Protein AF-D1AKP4-F1 (afdb_monomer_lite)

Organism: Sebaldella termitidis (strain ATCC 33386 / NCTC 11300) (NCBI:txid526218)

pLDDT: mean 81.04, std 16.81, range [26.66, 97.81]

Secondary structure (DSSP, 8-state):
--SSHHHHHHHTTSTT--PEEGGGGTTS-EEEEETTEEEEEETTEEEEEPTTEESSSS-BGGGGEETTEE-HHHHHHHHTTT-TT---EEEES---S--EEPPEEEETTEEEE-HHHHHHHHHTS-------SSS-----------TT-EEEEEE-S--TTHHHHHHHHHHHHH--EEEEEE-SS--SSEEEEESS--HHHHHHHHHTSS---EEEEPS-SSSTTSSEEEEE--SSS---EEEEEESS--HHHHHHTGGG-PEEEE-SEETTEEGGG--S-EEEE-GGGHHHHHHHHHHHT---EEE-TT--SEEEEEE--

InterPro domains:
  IPR027381 LytR/CpsA/Psr regulator, C-terminal domain [PF13399] (150-235)

Structure (mmCIF, N/CA/C/O backbone):
data_AF-D1AKP4-F1
#
_entry.id   AF-D1AKP4-F1
#
loop_
_atom_site.group_PDB
_atom_site.id
_atom_site.type_symbol
_atom_site.label_atom_id
_atom_site.label_alt_id
_atom_site.label_comp_id
_atom_site.label_asym_id
_atom_site.label_entity_id
_atom_site.label_seq_id
_atom_site.pdbx_PDB_ins_code
_atom_site.Cartn_x
_atom_site.Cartn_y
_atom_site.Cartn_z
_atom_site.occupancy
_atom_site.B_iso_or_equiv
_atom_site.auth_seq_id
_atom_site.auth_comp_id
_atom_site.auth_asym_id
_atom_site.auth_atom_id
_atom_site.pdbx_PDB_model_num
ATOM 1 N N . MET A 1 1 ? -14.140 49.373 23.554 1.00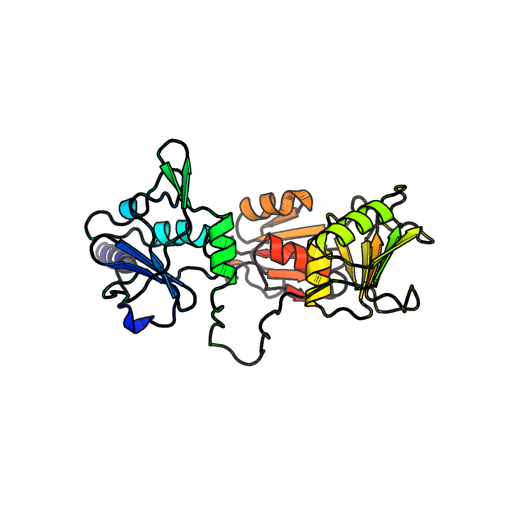 43.47 1 MET A N 1
ATOM 2 C CA . MET A 1 1 ? -13.983 48.209 22.648 1.00 43.47 1 MET A CA 1
ATOM 3 C C . MET A 1 1 ? -14.074 46.859 23.386 1.00 43.47 1 MET A C 1
ATOM 5 O O . MET A 1 1 ? -13.297 45.961 23.115 1.00 43.47 1 MET A O 1
ATOM 9 N N . LYS A 1 2 ? -15.028 46.677 24.317 1.00 41.81 2 LYS A N 1
ATOM 10 C CA . LYS A 1 2 ? -15.201 45.413 25.076 1.00 41.81 2 LYS A CA 1
ATOM 11 C C . LYS A 1 2 ? -16.510 44.667 24.764 1.00 41.81 2 LYS A C 1
ATOM 13 O O . LYS A 1 2 ? -16.717 43.576 25.270 1.00 41.81 2 LYS A O 1
ATOM 18 N N . LYS A 1 3 ? -17.376 45.226 23.907 1.00 44.12 3 LYS A N 1
ATOM 19 C CA . LYS A 1 3 ? -18.666 44.617 23.527 1.00 44.12 3 LYS A CA 1
ATOM 20 C C . LYS A 1 3 ? -18.627 43.817 22.212 1.00 44.12 3 LYS A C 1
ATOM 22 O O . LYS A 1 3 ? -19.532 43.035 21.973 1.00 44.12 3 LYS A O 1
ATOM 27 N N . ILE A 1 4 ? -17.570 43.955 21.402 1.00 47.41 4 ILE A N 1
ATOM 28 C CA . ILE A 1 4 ? -17.429 43.237 20.115 1.00 47.41 4 ILE A CA 1
ATOM 29 C C . ILE A 1 4 ? -16.782 41.851 20.301 1.00 47.41 4 ILE A C 1
ATOM 31 O O . ILE A 1 4 ? -17.103 40.917 19.575 1.00 47.41 4 ILE A O 1
ATOM 35 N N . ILE A 1 5 ? -15.958 41.667 21.339 1.00 44.28 5 ILE A N 1
ATOM 36 C CA . ILE A 1 5 ? -15.306 40.374 21.623 1.00 44.28 5 ILE A CA 1
ATOM 37 C C . ILE A 1 5 ? -16.302 39.340 22.180 1.00 44.28 5 ILE A C 1
ATOM 39 O O . ILE A 1 5 ? -16.133 38.147 21.956 1.00 44.28 5 ILE A O 1
ATOM 43 N N . LEU A 1 6 ? -17.395 39.770 22.819 1.00 33.59 6 LEU A N 1
ATOM 44 C CA . LEU A 1 6 ? -18.396 38.835 23.346 1.00 33.59 6 LEU A CA 1
ATOM 45 C C . LEU A 1 6 ? -19.326 38.260 22.259 1.00 33.59 6 LEU A C 1
ATOM 47 O O . LEU A 1 6 ? -19.893 37.192 22.456 1.00 33.59 6 LEU A O 1
ATOM 51 N N . ILE A 1 7 ? -19.453 38.934 21.109 1.00 40.12 7 ILE A N 1
ATOM 52 C CA . ILE A 1 7 ? -20.302 38.488 19.987 1.00 40.12 7 ILE A CA 1
ATOM 53 C C . ILE A 1 7 ? -19.541 37.520 19.063 1.00 40.12 7 ILE A C 1
ATOM 55 O O . ILE A 1 7 ? -20.136 36.617 18.485 1.00 40.12 7 ILE A O 1
ATOM 59 N N . LEU A 1 8 ? -18.212 37.636 18.971 1.00 37.19 8 LEU A N 1
ATOM 60 C CA . LEU A 1 8 ? -17.390 36.705 18.186 1.00 37.19 8 LEU A CA 1
ATOM 61 C C . LEU A 1 8 ? -17.068 35.395 18.923 1.00 37.19 8 LEU A C 1
ATOM 63 O O . LEU A 1 8 ? -16.857 34.376 18.274 1.00 37.19 8 LEU A O 1
ATOM 67 N N . VAL A 1 9 ? -17.112 35.384 20.260 1.00 39.12 9 VAL A N 1
ATOM 68 C CA . VAL A 1 9 ? -16.996 34.145 21.055 1.00 39.12 9 VAL A CA 1
ATOM 69 C C . VAL A 1 9 ? -18.341 33.408 21.165 1.00 39.12 9 VAL A C 1
ATOM 71 O O . VAL A 1 9 ? -18.354 32.188 21.314 1.00 39.12 9 VAL A O 1
ATOM 74 N N . SER A 1 10 ? -19.483 34.090 21.004 1.00 35.12 10 SER A N 1
ATOM 75 C CA . SER A 1 10 ? -20.794 33.421 20.969 1.00 35.12 10 SER A CA 1
ATOM 76 C C . SER A 1 10 ? -21.128 32.785 19.612 1.00 35.12 10 SER A C 1
ATOM 78 O O . SER A 1 10 ? -21.929 31.852 19.571 1.00 35.12 10 SER A O 1
ATOM 80 N N . LEU A 1 11 ? -20.487 33.211 18.515 1.00 34.19 11 LEU A N 1
ATOM 81 C CA . LEU A 1 11 ? -20.721 32.637 17.182 1.00 34.19 11 LEU A CA 1
ATOM 82 C C . LEU A 1 11 ? -19.955 31.324 16.928 1.00 34.19 11 LEU A C 1
ATOM 84 O O . LEU A 1 11 ? -20.367 30.530 16.086 1.00 34.19 11 LEU A O 1
ATOM 88 N N . PHE A 1 12 ? -18.893 31.041 17.692 1.00 36.09 12 PHE A N 1
ATOM 89 C CA . PHE A 1 12 ? -18.137 29.781 17.594 1.00 36.09 12 PHE A CA 1
ATOM 90 C C . PHE A 1 12 ? -18.757 28.610 18.382 1.00 36.09 12 PHE A C 1
ATOM 92 O O . PHE A 1 12 ? -18.303 27.477 18.259 1.00 36.09 12 PHE A O 1
ATOM 99 N N . MET A 1 13 ? -19.829 28.851 19.146 1.00 33.56 13 MET A N 1
ATOM 100 C CA . MET A 1 13 ? -20.547 27.817 19.910 1.00 33.56 13 MET A CA 1
ATOM 101 C C . MET A 1 13 ? -21.755 27.214 19.169 1.00 33.56 13 MET A C 1
ATOM 103 O O . MET A 1 13 ? -22.437 26.351 19.718 1.00 33.56 13 MET A O 1
ATOM 107 N N . ILE A 1 14 ? -22.041 27.627 17.928 1.00 37.62 14 ILE A N 1
ATOM 108 C CA . ILE A 1 14 ? -23.256 27.191 17.207 1.00 37.62 14 ILE A CA 1
ATOM 109 C C . ILE A 1 14 ? -22.989 25.999 16.261 1.00 37.62 14 ILE A C 1
ATOM 111 O O . ILE A 1 14 ? -23.917 25.275 15.907 1.00 37.62 14 ILE A O 1
ATOM 115 N N . PHE A 1 15 ? -21.731 25.672 15.946 1.00 36.69 15 PHE A N 1
ATOM 116 C CA . PHE A 1 15 ? -21.415 24.507 15.100 1.00 36.69 15 PHE A CA 1
ATOM 117 C C . PHE A 1 15 ? -21.463 23.147 15.829 1.00 36.69 15 PHE A C 1
ATOM 119 O O . PHE A 1 15 ? -21.280 22.108 15.202 1.00 36.69 15 PHE A O 1
ATOM 126 N N . GLY A 1 16 ? -21.769 23.117 17.133 1.00 34.56 16 GLY A N 1
ATOM 127 C CA . GLY A 1 16 ? -21.896 21.872 17.907 1.00 34.56 16 GLY A CA 1
ATOM 128 C C . GLY A 1 16 ? -23.283 21.208 17.886 1.00 34.56 16 GLY A C 1
ATOM 129 O O . GLY A 1 16 ? -23.407 20.037 18.246 1.00 34.56 16 GLY A O 1
ATOM 130 N N . CYS A 1 17 ? -24.338 21.911 17.457 1.00 43.09 17 CYS A N 1
ATOM 131 C CA . CYS A 1 17 ? -25.725 21.505 17.741 1.00 43.09 17 CYS A CA 1
ATOM 132 C C . CYS A 1 17 ? -26.641 21.353 16.518 1.00 43.09 17 CYS A C 1
ATOM 134 O O . CYS A 1 17 ? -27.854 21.286 16.688 1.00 43.09 17 CYS A O 1
ATOM 136 N N . ILE A 1 18 ? -26.113 21.240 15.296 1.00 49.84 18 ILE A N 1
ATOM 137 C CA . ILE A 1 18 ? -26.961 20.883 14.147 1.00 49.84 18 ILE A CA 1
ATOM 138 C C . ILE A 1 18 ? -27.116 19.359 14.134 1.00 49.84 18 ILE A C 1
ATOM 140 O O . ILE A 1 18 ? -26.187 18.614 13.818 1.00 49.84 18 ILE A O 1
ATOM 144 N N . GLU A 1 19 ? -28.246 18.871 14.640 1.00 57.50 19 GLU A N 1
ATOM 145 C CA . GLU A 1 19 ? -28.711 17.506 14.386 1.00 57.50 19 GLU A CA 1
ATOM 146 C C . GLU A 1 19 ? -29.340 17.483 12.998 1.00 57.50 19 GLU A C 1
ATOM 148 O O . GLU A 1 19 ? -30.301 18.209 12.755 1.00 57.50 19 GLU A O 1
ATOM 153 N N . TYR A 1 20 ? -28.786 16.675 12.100 1.00 68.44 20 TYR A N 1
ATOM 154 C CA . TYR A 1 20 ? -29.371 16.473 10.781 1.00 68.44 20 TYR A CA 1
ATOM 155 C C . TYR A 1 20 ? -30.600 15.570 10.918 1.00 68.44 20 TYR A C 1
ATOM 157 O O . TYR A 1 20 ? -30.554 14.546 11.613 1.00 68.44 20 TYR A O 1
ATOM 165 N N . GLU A 1 21 ? -31.702 15.947 10.270 1.00 77.31 21 GLU A N 1
ATOM 166 C CA . GLU A 1 21 ? -32.805 15.013 10.072 1.00 77.31 21 GLU A CA 1
ATOM 167 C C . GLU A 1 21 ? -32.344 13.953 9.074 1.00 77.31 21 GLU A C 1
ATOM 169 O O . GLU A 1 21 ? -31.650 14.244 8.101 1.00 77.31 21 GLU A O 1
ATOM 174 N N . SER A 1 22 ? -32.731 12.703 9.295 1.00 73.88 22 SER A N 1
ATOM 175 C CA . SER A 1 22 ? -32.291 11.598 8.441 1.00 73.88 22 SER A CA 1
ATOM 176 C C . SER A 1 22 ? -32.640 11.757 6.969 1.00 73.88 22 SER A C 1
ATOM 178 O O . SER A 1 22 ? -31.867 11.352 6.108 1.00 73.88 22 SER A O 1
ATOM 180 N N . LYS A 1 23 ? -33.781 12.388 6.677 1.00 77.75 23 LYS A N 1
ATOM 181 C CA . LYS A 1 23 ? -34.221 12.721 5.318 1.00 77.75 23 LYS A CA 1
ATOM 182 C C . LYS A 1 23 ? -33.243 13.638 4.575 1.00 77.75 23 LYS A C 1
ATOM 184 O O . LYS A 1 23 ? -33.184 13.559 3.354 1.00 77.75 23 LYS A O 1
ATOM 189 N N . ASP A 1 24 ? -32.479 14.465 5.291 1.00 77.94 24 ASP A N 1
ATOM 190 C CA . ASP A 1 24 ? -31.564 15.444 4.693 1.00 77.94 24 ASP A CA 1
ATOM 191 C C . ASP A 1 24 ? -30.256 14.781 4.230 1.00 77.94 24 ASP A C 1
ATOM 193 O O . ASP A 1 24 ? -29.529 15.334 3.411 1.00 77.94 24 ASP A O 1
ATOM 197 N N . VAL A 1 25 ? -29.964 13.586 4.755 1.00 81.50 25 VAL A N 1
ATOM 198 C CA . VAL A 1 25 ? -28.741 12.806 4.505 1.00 81.50 25 VAL A CA 1
ATOM 199 C C . VAL A 1 25 ? -29.066 11.315 4.335 1.00 81.50 25 VAL A C 1
ATOM 201 O O . VAL A 1 25 ? -28.315 10.425 4.749 1.00 81.50 25 VAL A O 1
ATOM 204 N N . ALA A 1 26 ? -30.231 11.020 3.748 1.00 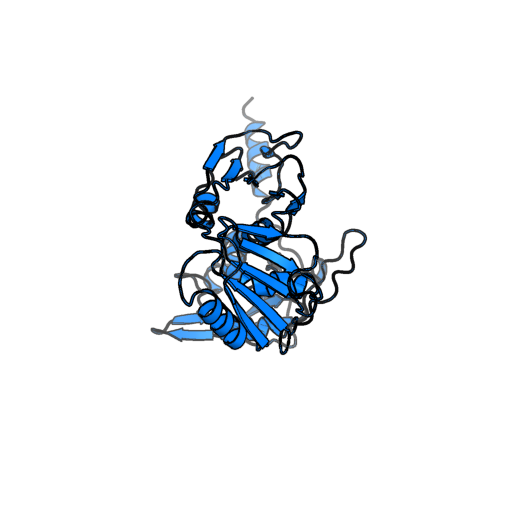79.69 26 ALA A N 1
ATOM 205 C CA . ALA A 1 26 ? -30.755 9.659 3.605 1.00 79.69 26 ALA A CA 1
ATOM 206 C C . ALA A 1 26 ? -29.812 8.775 2.769 1.00 79.69 26 ALA A C 1
ATOM 208 O O . ALA A 1 26 ? -29.686 7.563 2.987 1.00 79.69 26 ALA A O 1
ATOM 209 N N . ASP A 1 27 ? -29.078 9.406 1.858 1.00 78.06 27 ASP A N 1
ATOM 210 C CA . ASP A 1 27 ? -28.065 8.827 0.996 1.00 78.06 27 ASP A CA 1
ATOM 211 C C . ASP A 1 27 ? -26.635 8.873 1.595 1.00 78.06 27 ASP A C 1
ATOM 213 O O . ASP A 1 27 ? -25.689 8.537 0.888 1.00 78.06 27 ASP A O 1
ATOM 217 N N . LYS A 1 28 ? -26.453 9.198 2.885 1.00 85.38 28 LYS A N 1
ATOM 218 C CA . LYS A 1 28 ? -25.129 9.247 3.549 1.00 85.38 28 LYS A CA 1
ATOM 219 C C . LYS A 1 28 ? -24.995 8.281 4.717 1.00 85.38 28 LYS A C 1
ATOM 221 O O . LYS A 1 28 ? -26.000 7.836 5.279 1.00 85.38 28 LYS A O 1
ATOM 226 N N . ASN A 1 29 ? -23.759 7.867 5.000 1.00 92.00 29 ASN A N 1
ATOM 227 C CA . ASN A 1 29 ? -23.461 6.947 6.094 1.00 92.00 29 ASN A CA 1
ATOM 228 C C . ASN A 1 29 ? -23.623 7.695 7.416 1.00 92.00 29 ASN A C 1
ATOM 230 O O . ASN A 1 29 ? -23.072 8.782 7.605 1.00 92.00 29 ASN A O 1
ATOM 234 N N . ARG A 1 30 ? -24.423 7.146 8.326 1.00 93.94 30 ARG A N 1
ATOM 235 C CA . ARG A 1 30 ? -24.853 7.872 9.525 1.00 93.94 30 ARG A CA 1
ATOM 236 C C . ARG A 1 30 ? -25.153 6.939 10.682 1.00 93.94 30 ARG A C 1
ATOM 238 O O . ARG A 1 30 ? -25.577 5.806 10.479 1.00 93.94 30 ARG A O 1
ATOM 245 N N . ILE A 1 31 ? -24.978 7.440 11.895 1.00 93.88 31 ILE A N 1
ATOM 246 C CA . ILE A 1 31 ? -25.392 6.769 13.123 1.00 93.88 31 ILE A CA 1
ATOM 247 C C . ILE A 1 31 ? -26.561 7.512 13.761 1.00 93.88 31 ILE A C 1
ATOM 249 O O . ILE A 1 31 ? -26.613 8.743 13.783 1.00 93.88 31 ILE A O 1
ATOM 253 N N . PHE A 1 32 ? -27.501 6.761 14.314 1.00 91.94 32 PHE A N 1
ATOM 254 C CA . PHE A 1 32 ? -28.613 7.306 15.070 1.00 91.94 32 PHE A CA 1
ATOM 255 C C . PHE A 1 32 ? -29.008 6.370 16.207 1.00 91.94 32 PHE A C 1
ATOM 257 O O . PHE A 1 32 ? -28.718 5.172 16.219 1.00 91.94 32 PHE A O 1
ATOM 264 N N . LYS A 1 33 ? -29.700 6.944 17.186 1.00 90.19 33 LYS A N 1
ATOM 265 C CA . LYS A 1 33 ? -30.339 6.201 18.265 1.00 90.19 33 LYS A CA 1
ATOM 266 C C . LYS A 1 33 ? -31.843 6.212 18.024 1.00 90.19 33 LYS A C 1
ATOM 268 O O . LYS A 1 33 ? -32.416 7.280 17.817 1.00 90.19 33 LYS A O 1
ATOM 273 N N . SER A 1 34 ? -32.470 5.041 18.070 1.00 87.75 34 SER A N 1
ATOM 274 C CA . SER A 1 34 ? -33.923 4.890 17.968 1.00 87.75 34 SER A CA 1
ATOM 275 C C . SER A 1 34 ? -34.415 4.076 19.156 1.00 87.75 34 SER A C 1
ATOM 277 O O . SER A 1 34 ? -33.970 2.948 19.372 1.00 87.75 34 SER A O 1
ATOM 279 N N . ASP A 1 35 ? -35.288 4.674 19.964 1.00 84.31 35 ASP A N 1
ATOM 280 C CA . ASP A 1 35 ? -35.699 4.144 21.265 1.00 84.31 35 ASP A CA 1
ATOM 281 C C . ASP A 1 35 ? -34.475 3.812 22.157 1.00 84.31 35 ASP A C 1
ATOM 283 O O . ASP A 1 35 ? -33.684 4.698 22.504 1.00 84.31 35 ASP A O 1
ATOM 287 N N . ASN A 1 36 ? -34.297 2.540 22.526 1.00 82.88 36 ASN A N 1
ATOM 288 C CA . ASN A 1 36 ? -33.168 2.052 23.327 1.00 82.88 36 ASN A CA 1
ATOM 289 C C . ASN A 1 36 ? -32.023 1.450 22.499 1.00 82.88 36 ASN A C 1
ATOM 291 O O . ASN A 1 36 ? -31.031 1.012 23.086 1.00 82.88 36 ASN A O 1
ATOM 295 N N . ASN A 1 37 ? -32.146 1.450 21.172 1.00 89.25 37 ASN A N 1
ATOM 296 C CA . ASN A 1 37 ? -31.222 0.782 20.265 1.00 89.25 37 ASN A CA 1
ATOM 297 C C . ASN A 1 37 ? -30.384 1.798 19.482 1.00 89.25 37 ASN A C 1
ATOM 299 O O . ASN A 1 37 ? -30.783 2.947 19.268 1.00 89.25 37 ASN A O 1
ATOM 303 N N . PHE A 1 38 ? -29.212 1.351 19.044 1.00 93.81 38 PHE A N 1
ATOM 304 C CA . PHE A 1 38 ? -28.244 2.149 18.303 1.00 93.81 38 PHE A CA 1
ATOM 305 C C . PHE A 1 38 ? -28.081 1.536 16.922 1.00 93.81 38 PHE A C 1
ATOM 307 O O . PHE A 1 38 ? -27.928 0.322 16.810 1.00 93.81 38 PHE A O 1
ATOM 314 N N . TYR A 1 39 ? -28.111 2.357 15.880 1.00 94.88 39 TYR A N 1
ATOM 315 C CA . TYR A 1 39 ? -28.052 1.874 14.508 1.00 94.88 39 TYR A CA 1
ATOM 316 C C . TYR A 1 39 ? -27.077 2.697 13.690 1.00 94.88 39 TYR A C 1
ATOM 318 O O . TYR A 1 39 ? -27.091 3.926 13.747 1.00 94.88 39 TYR A O 1
ATOM 326 N N . VAL A 1 40 ? -26.287 2.012 12.876 1.00 93.81 40 VAL A N 1
ATOM 327 C CA . VAL A 1 40 ? -25.537 2.615 11.783 1.00 93.81 40 VAL A CA 1
ATOM 328 C C . VAL A 1 40 ? -26.278 2.309 10.495 1.00 93.81 40 VAL A C 1
ATOM 330 O O . VAL A 1 40 ? -26.506 1.148 10.172 1.00 93.81 40 VAL A O 1
ATOM 333 N N . TYR A 1 41 ? -26.647 3.335 9.743 1.00 92.62 41 TYR A N 1
ATOM 334 C CA . TYR A 1 41 ? -26.937 3.164 8.333 1.00 92.62 41 TYR A CA 1
ATOM 335 C C . TYR A 1 41 ? -25.628 3.297 7.561 1.00 92.62 41 TYR A C 1
ATOM 337 O O . TYR A 1 41 ? -25.049 4.383 7.483 1.00 92.62 41 TYR A O 1
ATOM 345 N N . TYR A 1 42 ? -25.151 2.174 7.039 1.00 90.62 42 TYR A N 1
ATOM 346 C CA . TYR A 1 42 ? -23.881 2.057 6.341 1.00 90.62 42 TYR A CA 1
ATOM 347 C C . TYR A 1 42 ? -24.134 1.384 5.001 1.00 90.62 42 TYR A C 1
ATOM 349 O O . TYR A 1 42 ? -24.700 0.289 4.962 1.00 90.62 42 TYR A O 1
ATOM 357 N N . ASN A 1 43 ? -23.745 2.040 3.906 1.00 85.94 43 ASN A N 1
ATOM 358 C CA . ASN A 1 43 ? -23.727 1.414 2.584 1.00 85.94 43 ASN A CA 1
ATOM 359 C C . ASN A 1 43 ? -25.071 0.769 2.188 1.00 85.94 43 ASN A C 1
ATOM 361 O O . ASN A 1 43 ? -25.155 -0.339 1.669 1.00 85.94 43 ASN A O 1
ATOM 365 N N . GLY A 1 44 ? -26.171 1.468 2.485 1.00 84.94 44 GLY A N 1
ATOM 366 C CA . GLY A 1 44 ? -27.520 1.019 2.135 1.00 84.94 44 GLY A CA 1
ATOM 367 C C . GLY A 1 44 ? -28.168 0.039 3.117 1.00 84.94 44 GLY A C 1
ATOM 368 O O . GLY A 1 44 ? -29.328 -0.325 2.920 1.00 84.94 44 GLY A O 1
ATOM 369 N N . LYS A 1 45 ? -27.476 -0.383 4.183 1.00 89.88 45 LYS A N 1
ATOM 370 C CA . LYS A 1 45 ? -28.018 -1.299 5.197 1.00 89.88 45 LYS A CA 1
ATOM 371 C C . LYS A 1 45 ? -28.007 -0.686 6.590 1.00 89.88 45 LYS A C 1
ATOM 373 O O . LYS A 1 45 ? -27.129 0.093 6.946 1.00 89.88 45 LYS A O 1
ATOM 378 N N . PHE A 1 46 ? -28.994 -1.075 7.393 1.00 93.12 46 PHE A N 1
ATOM 379 C CA . PHE A 1 46 ? -29.036 -0.758 8.815 1.00 93.12 46 PHE A CA 1
ATOM 380 C C . PHE A 1 46 ? -28.343 -1.861 9.610 1.00 93.12 46 PHE A C 1
ATOM 382 O O . PHE A 1 46 ? -28.716 -3.031 9.519 1.00 93.12 46 PHE A O 1
ATOM 389 N N . ILE A 1 47 ? -27.360 -1.471 10.411 1.00 94.69 47 ILE A N 1
ATOM 390 C CA . ILE A 1 47 ? -26.616 -2.333 11.320 1.00 94.69 47 ILE A CA 1
ATOM 391 C C . ILE A 1 47 ? -26.953 -1.905 12.745 1.00 94.69 47 ILE A C 1
ATOM 393 O O . ILE A 1 47 ? -26.687 -0.773 13.140 1.00 94.69 47 ILE A O 1
ATOM 397 N N . GLU A 1 48 ? -27.556 -2.796 13.520 1.00 95.88 48 GLU A N 1
ATOM 398 C CA . GLU A 1 48 ? -27.868 -2.574 14.928 1.00 95.88 48 GLU A CA 1
ATOM 399 C C . GLU A 1 48 ? -26.631 -2.843 15.787 1.00 95.88 48 GLU A C 1
ATOM 401 O O . GLU A 1 48 ? -26.100 -3.954 15.784 1.00 95.88 48 GLU A O 1
ATOM 406 N N . ILE A 1 49 ? -26.193 -1.847 16.555 1.00 95.00 49 ILE A N 1
ATOM 407 C CA . ILE A 1 49 ? -25.139 -1.993 17.558 1.00 95.00 49 ILE A CA 1
ATOM 408 C C . ILE A 1 49 ? -25.795 -2.439 18.872 1.00 95.00 49 ILE A C 1
ATOM 410 O O . ILE A 1 49 ? -26.569 -1.669 19.457 1.00 95.00 49 ILE A O 1
ATOM 414 N N . PRO A 1 50 ? -25.484 -3.646 19.385 1.00 92.88 50 PRO A N 1
ATOM 415 C CA . PRO A 1 50 ? -26.023 -4.100 20.658 1.00 92.88 50 PRO A CA 1
ATOM 416 C C . PRO A 1 50 ? -25.651 -3.142 21.793 1.00 92.88 50 PRO A C 1
ATOM 418 O O . PRO A 1 50 ? -24.509 -2.685 21.901 1.00 92.88 50 PRO A O 1
ATOM 421 N N . LYS A 1 51 ? -26.603 -2.863 22.684 1.00 91.88 51 LYS A N 1
ATOM 422 C CA . LYS A 1 51 ? -26.349 -2.066 23.890 1.00 91.88 51 LYS A CA 1
ATOM 423 C C . LYS A 1 51 ? -25.246 -2.710 24.737 1.00 91.88 51 LYS A C 1
ATOM 425 O O . LYS A 1 51 ? -25.212 -3.928 24.892 1.00 91.88 51 LYS A O 1
ATOM 430 N N . GLY A 1 52 ? -24.364 -1.896 25.313 1.00 89.56 52 GLY A N 1
ATOM 431 C CA . GLY A 1 52 ? -23.243 -2.378 26.113 1.00 89.56 52 GLY A CA 1
ATOM 432 C C . GLY A 1 52 ? -21.993 -2.739 25.311 1.00 89.56 52 GLY A C 1
ATOM 433 O O . GLY A 1 52 ? -20.983 -3.082 25.927 1.00 89.56 52 GLY A O 1
ATOM 434 N N . THR A 1 53 ? -22.041 -2.638 23.977 1.00 91.50 53 THR A N 1
ATOM 435 C CA . THR A 1 53 ? -20.881 -2.858 23.104 1.00 91.50 53 THR A CA 1
ATOM 436 C C . THR A 1 53 ? -19.854 -1.751 23.299 1.00 91.50 53 THR A C 1
ATOM 438 O O . THR A 1 53 ? -20.178 -0.567 23.178 1.00 91.50 53 THR A O 1
ATOM 441 N N . TYR A 1 54 ? -18.616 -2.141 23.585 1.00 87.44 54 TYR A N 1
ATOM 442 C CA . TYR A 1 54 ? -17.458 -1.261 23.623 1.00 87.44 54 TYR A CA 1
ATOM 443 C C . TYR A 1 54 ? -17.035 -0.907 22.199 1.00 87.44 54 TYR A C 1
ATOM 445 O O . TYR A 1 54 ? -16.721 -1.792 21.405 1.00 87.44 54 TYR A O 1
ATOM 453 N N . ILE A 1 55 ? -17.028 0.391 21.895 1.00 85.38 55 ILE A N 1
ATOM 454 C CA . ILE A 1 55 ? -16.552 0.929 20.611 1.00 85.38 55 ILE A CA 1
ATOM 455 C C . ILE A 1 55 ? -15.165 1.582 20.751 1.00 85.38 55 ILE A C 1
ATOM 457 O O . ILE A 1 55 ? -14.461 1.763 19.764 1.00 85.38 55 ILE A O 1
ATOM 461 N N . ALA A 1 56 ? -14.725 1.837 21.987 1.00 78.81 56 ALA A N 1
ATOM 462 C CA . ALA A 1 56 ? -13.349 2.174 22.350 1.00 78.81 56 ALA A CA 1
ATOM 463 C C . ALA A 1 56 ? -12.947 1.443 23.648 1.00 78.81 56 ALA A C 1
ATOM 465 O O . ALA A 1 56 ? -13.792 0.826 24.301 1.00 78.81 56 ALA A O 1
ATOM 466 N N . ASN A 1 57 ? -11.667 1.522 24.034 1.00 65.38 57 ASN A N 1
ATOM 467 C CA . ASN A 1 57 ? -11.077 0.744 25.138 1.00 65.38 57 ASN A CA 1
ATOM 468 C C . ASN A 1 57 ? -11.854 0.831 26.470 1.00 65.38 57 ASN A C 1
ATOM 470 O O . ASN A 1 57 ? -11.921 -0.149 27.214 1.00 65.38 57 ASN A O 1
ATOM 474 N N . ASP A 1 58 ? -12.465 1.976 26.767 1.00 76.44 58 ASP A N 1
ATOM 475 C CA . ASP A 1 58 ? -13.194 2.256 28.007 1.00 76.44 58 ASP A CA 1
ATOM 476 C C . ASP A 1 58 ? -14.636 2.756 27.784 1.00 76.44 58 ASP A C 1
ATOM 478 O O . ASP A 1 58 ? -15.365 2.989 28.754 1.00 76.44 58 ASP A O 1
ATOM 482 N N . LYS A 1 59 ? -15.096 2.874 26.529 1.00 83.38 59 LYS A N 1
ATOM 483 C CA . LYS A 1 59 ? -16.397 3.475 26.198 1.00 83.38 59 LYS A CA 1
ATOM 484 C C . LYS A 1 59 ? -17.335 2.530 25.461 1.00 83.38 59 LYS A C 1
ATOM 486 O O . LYS A 1 59 ? -17.029 2.006 24.390 1.00 83.38 59 LYS A O 1
ATOM 491 N N . LYS A 1 60 ? -18.531 2.388 26.034 1.00 92.00 60 LYS A N 1
ATOM 492 C CA . LYS A 1 60 ? -19.680 1.720 25.422 1.00 92.00 60 LYS A CA 1
ATOM 493 C C . LYS A 1 60 ? -20.440 2.678 24.516 1.00 92.00 60 LYS A C 1
ATOM 495 O O . LYS A 1 60 ? -20.427 3.882 24.763 1.00 92.00 60 LYS A O 1
ATOM 500 N N . ILE A 1 61 ? -21.158 2.154 23.528 1.00 91.81 61 ILE A N 1
ATOM 501 C CA . ILE A 1 61 ? -21.947 2.964 22.589 1.00 91.81 61 ILE A CA 1
ATOM 502 C C . ILE A 1 61 ? -22.918 3.928 23.295 1.00 91.81 61 ILE A C 1
ATOM 504 O O . ILE A 1 61 ? -23.024 5.094 22.922 1.00 91.81 61 ILE A O 1
ATOM 508 N N . GLU A 1 62 ? -23.560 3.502 24.384 1.00 90.88 62 GLU A N 1
ATOM 509 C CA . GLU A 1 62 ? -24.455 4.361 25.161 1.00 90.88 62 GLU A CA 1
ATOM 510 C C . GLU A 1 62 ? -23.748 5.533 25.859 1.00 90.88 62 GLU A C 1
ATOM 512 O O . GLU A 1 62 ? -24.384 6.560 26.102 1.00 90.88 62 GLU A O 1
ATOM 517 N N . ASN A 1 63 ? -22.444 5.424 26.138 1.00 89.38 63 ASN A N 1
ATOM 518 C CA . ASN A 1 63 ? -21.680 6.463 26.833 1.00 89.38 63 ASN A CA 1
ATOM 519 C C . ASN A 1 63 ? -21.516 7.728 25.978 1.00 89.38 63 ASN A C 1
ATOM 521 O O . ASN A 1 63 ? -21.237 8.790 26.523 1.00 89.38 63 ASN A O 1
ATOM 525 N N . TYR A 1 64 ? -21.717 7.637 24.661 1.00 86.50 64 TYR A N 1
ATOM 526 C CA . TYR A 1 64 ? -21.684 8.789 23.755 1.00 86.50 64 TYR A CA 1
ATOM 527 C C . TYR A 1 64 ? -23.003 9.564 23.739 1.00 86.50 64 TYR A C 1
ATOM 529 O O . TYR A 1 64 ? -23.038 10.698 23.265 1.00 86.50 64 TYR A O 1
ATOM 537 N N . TYR A 1 65 ? -24.074 8.973 24.277 1.00 82.44 65 TYR A N 1
ATOM 538 C CA . TYR A 1 65 ? -25.423 9.531 24.334 1.00 82.44 65 TYR A CA 1
ATOM 539 C C . TYR A 1 65 ? -25.779 9.872 25.786 1.00 82.44 65 TYR A C 1
ATOM 541 O O . TYR A 1 65 ? -26.643 9.248 26.409 1.00 82.44 65 TYR A O 1
ATOM 549 N N . ILE A 1 66 ? -25.094 10.871 26.345 1.00 71.38 66 ILE A N 1
ATOM 550 C CA . ILE A 1 66 ? -25.318 11.320 27.722 1.00 71.38 66 ILE A CA 1
ATOM 551 C C . ILE A 1 66 ? -26.520 12.274 27.736 1.00 71.38 66 ILE A C 1
ATOM 553 O O . ILE A 1 66 ? -26.454 13.417 27.282 1.00 71.38 66 ILE A O 1
ATOM 557 N N . LYS A 1 67 ? -27.645 11.814 28.298 1.00 70.00 67 LYS A N 1
ATOM 558 C CA . LYS A 1 67 ? -28.940 12.524 28.287 1.00 70.00 67 LYS A CA 1
ATOM 559 C C . LYS A 1 67 ? -29.447 12.748 26.847 1.00 70.00 67 LYS A C 1
ATOM 561 O O . LYS A 1 67 ? -29.710 11.778 26.144 1.00 70.00 67 LYS A O 1
ATOM 566 N N . LYS A 1 68 ? -29.629 14.009 26.431 1.00 61.72 68 LYS A N 1
ATOM 567 C CA . LYS A 1 68 ? -30.019 14.428 25.069 1.00 61.72 68 LYS A CA 1
ATOM 568 C C . LYS A 1 68 ? -28.830 14.955 24.250 1.00 61.72 68 LYS A C 1
ATOM 570 O O . LYS A 1 68 ? -29.036 15.479 23.167 1.00 61.72 68 LYS A O 1
ATOM 575 N N . ILE A 1 69 ? -27.611 14.883 24.786 1.00 62.19 69 ILE A N 1
ATOM 576 C CA . ILE A 1 69 ? -26.414 15.440 24.153 1.00 62.19 69 ILE A CA 1
ATOM 577 C C . ILE A 1 69 ? -25.572 14.277 23.640 1.00 62.19 69 ILE A C 1
ATOM 579 O O . ILE A 1 69 ? -25.278 13.342 24.386 1.00 62.19 69 ILE A O 1
ATOM 583 N N . VAL A 1 70 ? -25.191 14.346 22.366 1.00 73.44 70 VAL A N 1
ATOM 584 C CA . VAL A 1 70 ? -24.322 13.352 21.734 1.00 73.44 70 VAL A CA 1
ATOM 585 C C . VAL A 1 70 ? -22.935 13.943 21.542 1.00 73.44 70 VAL A C 1
ATOM 587 O O . VAL A 1 70 ? -22.809 15.012 20.942 1.00 73.44 70 VAL A O 1
ATOM 590 N N . ASN A 1 71 ? -21.890 13.248 21.999 1.00 77.50 71 ASN A N 1
ATOM 591 C CA . ASN A 1 71 ? -20.516 13.627 21.663 1.00 77.50 71 ASN A CA 1
ATOM 592 C C . ASN A 1 71 ? -20.187 13.183 20.228 1.00 77.50 71 ASN A C 1
ATOM 594 O O . ASN A 1 71 ? -19.576 12.140 20.013 1.00 77.50 71 ASN A O 1
ATOM 598 N N . LYS A 1 72 ? -20.656 13.959 19.242 1.00 79.62 72 LYS A N 1
ATOM 599 C CA . LYS A 1 72 ? -20.640 13.586 17.817 1.00 79.62 72 LYS A CA 1
ATOM 600 C C . LYS A 1 72 ? -19.233 13.318 17.289 1.00 79.62 72 LYS A C 1
ATOM 602 O O . LYS A 1 72 ? -19.010 12.276 16.692 1.00 79.62 72 LYS A O 1
ATOM 607 N N . SER A 1 73 ? -18.300 14.241 17.523 1.00 76.31 73 SER A N 1
ATOM 608 C CA . SER A 1 73 ? -16.925 14.124 17.014 1.00 76.31 73 SER A CA 1
ATOM 609 C C . SER A 1 73 ? -16.247 12.863 17.548 1.00 76.31 73 SER A C 1
ATOM 611 O O . SER A 1 73 ? -15.705 12.072 16.784 1.00 76.31 73 SER A O 1
ATOM 613 N N . GLU A 1 74 ? -16.359 12.624 18.854 1.00 79.56 74 GLU A N 1
ATOM 614 C CA . GLU A 1 74 ? -15.752 11.455 19.486 1.00 79.56 74 GLU A CA 1
ATOM 615 C C . GLU A 1 74 ? -16.404 10.143 19.029 1.00 79.56 74 GLU A C 1
ATOM 617 O O . GLU A 1 74 ? -15.704 9.197 18.680 1.00 79.56 74 GLU A O 1
ATOM 622 N N . LEU A 1 75 ? -17.739 10.111 18.954 1.00 86.00 75 LEU A N 1
ATOM 623 C CA . LEU A 1 75 ? -18.498 8.953 18.483 1.00 86.00 75 LEU A CA 1
ATOM 624 C C . LEU A 1 75 ? -18.110 8.560 17.055 1.00 86.00 75 LEU A C 1
ATOM 626 O O . LEU A 1 75 ? -17.854 7.388 16.785 1.00 86.00 75 LEU A O 1
ATOM 630 N N . LEU A 1 76 ? -18.063 9.536 16.144 1.00 85.81 76 LEU A N 1
ATOM 631 C CA . LEU A 1 76 ? -17.692 9.292 14.753 1.00 85.81 76 LEU A CA 1
ATOM 632 C C . LEU A 1 76 ? -16.223 8.868 14.643 1.00 85.81 76 LEU A C 1
ATOM 634 O O . LEU A 1 76 ? -15.930 7.920 13.925 1.00 85.81 76 LEU A O 1
ATOM 638 N N . ASN A 1 77 ? -15.309 9.498 15.387 1.00 80.81 77 ASN A N 1
ATOM 639 C CA . ASN A 1 77 ? -13.893 9.118 15.384 1.00 80.81 77 ASN A CA 1
ATOM 640 C C . ASN A 1 77 ? -13.667 7.674 15.848 1.00 80.81 77 ASN A C 1
ATOM 642 O O . ASN A 1 77 ? -12.848 6.969 15.261 1.00 80.81 77 ASN A O 1
ATOM 646 N N . ASP A 1 78 ? -14.377 7.225 16.884 1.00 83.69 78 ASP A N 1
ATOM 647 C CA . ASP A 1 78 ? -14.229 5.862 17.394 1.00 83.69 78 ASP A CA 1
ATOM 648 C C . ASP A 1 78 ? -14.896 4.825 16.492 1.00 83.69 78 ASP A C 1
ATOM 650 O O . ASP A 1 78 ? -14.309 3.774 16.239 1.00 83.69 78 ASP A O 1
ATOM 654 N N . LEU A 1 79 ? -16.073 5.122 15.937 1.00 83.69 79 LEU A N 1
ATOM 655 C CA . LEU A 1 79 ? -16.724 4.214 14.994 1.00 83.69 79 LEU A CA 1
ATOM 656 C C . LEU A 1 79 ? -15.970 4.110 13.668 1.00 83.69 79 LEU A C 1
ATOM 658 O O . LEU A 1 79 ? -15.835 3.013 13.135 1.00 83.69 79 LEU A O 1
ATOM 662 N N . ASN A 1 80 ? -15.410 5.206 13.156 1.00 85.44 80 ASN A N 1
ATOM 663 C CA . ASN A 1 80 ? -14.703 5.218 11.869 1.00 85.44 80 ASN A CA 1
ATOM 664 C C . ASN A 1 80 ? -13.398 4.408 11.871 1.00 85.44 80 ASN A C 1
ATOM 666 O O . ASN A 1 80 ? -12.815 4.198 10.814 1.00 85.44 80 ASN A O 1
ATOM 670 N N . LYS A 1 81 ? -12.964 3.891 13.027 1.00 82.75 81 LYS A N 1
ATOM 671 C CA . LYS A 1 81 ? -11.909 2.867 13.114 1.00 82.75 81 LYS A CA 1
ATOM 672 C C . LYS A 1 81 ? -12.358 1.507 12.568 1.00 82.75 81 LYS A C 1
ATOM 674 O O . LYS A 1 81 ? -11.511 0.710 12.185 1.00 82.75 81 LYS A O 1
ATOM 679 N N . TYR A 1 82 ? -13.666 1.248 12.549 1.00 84.25 82 TYR A N 1
ATOM 680 C CA . TYR A 1 82 ? -14.266 -0.023 12.133 1.00 84.25 82 TYR A CA 1
ATOM 681 C C . TYR A 1 82 ? -15.006 0.061 10.794 1.00 84.25 82 TYR A C 1
ATOM 683 O O . TYR A 1 82 ? -15.257 -0.971 10.187 1.00 84.25 82 TYR A O 1
ATOM 691 N N . PHE A 1 83 ? -15.376 1.266 10.352 1.00 85.19 83 PHE A N 1
ATOM 692 C CA . PHE A 1 83 ? -16.163 1.507 9.140 1.00 85.19 83 PHE A CA 1
ATOM 693 C C . PHE A 1 83 ? -15.316 2.271 8.104 1.00 85.19 83 PHE A C 1
ATOM 695 O O . PHE A 1 83 ? -15.200 3.494 8.222 1.00 85.19 83 PHE A O 1
ATOM 702 N N . PRO A 1 84 ? -14.719 1.582 7.108 1.00 78.44 84 PRO A N 1
ATOM 703 C CA . PRO A 1 84 ? -13.758 2.169 6.166 1.00 78.44 84 PRO A CA 1
ATOM 704 C C . PRO A 1 84 ? -14.280 3.376 5.375 1.00 78.44 84 PRO A C 1
ATOM 706 O O . PRO A 1 84 ? -13.570 4.373 5.252 1.00 78.44 84 PRO A O 1
ATOM 709 N N . ASP A 1 85 ? -15.539 3.338 4.928 1.00 80.06 85 ASP A N 1
ATOM 710 C CA . ASP A 1 85 ? -16.172 4.425 4.156 1.00 80.06 85 ASP A CA 1
ATOM 711 C C . ASP A 1 85 ? -16.649 5.581 5.039 1.00 80.06 85 ASP A C 1
ATOM 713 O O . ASP A 1 85 ? -17.276 6.522 4.558 1.00 80.06 85 ASP A O 1
ATOM 717 N N . LYS A 1 86 ? -16.336 5.513 6.336 1.00 85.56 86 LYS A N 1
ATOM 718 C CA . LYS A 1 86 ? -16.711 6.458 7.382 1.00 85.56 86 LYS A CA 1
ATOM 719 C C . LYS A 1 86 ? -18.225 6.593 7.570 1.00 85.56 86 LYS A C 1
ATOM 721 O O . LYS A 1 86 ? -19.062 6.471 6.682 1.00 85.56 86 LYS A O 1
ATOM 726 N N . ILE A 1 87 ? -18.581 6.865 8.808 1.00 88.12 87 ILE A N 1
ATOM 727 C CA . ILE A 1 87 ? -19.857 7.400 9.234 1.00 88.12 87 ILE A CA 1
ATOM 728 C C . ILE A 1 87 ? -19.662 8.913 9.289 1.00 88.12 87 ILE A C 1
ATOM 730 O O . ILE A 1 87 ? -18.780 9.415 9.992 1.00 88.12 87 ILE A O 1
ATOM 734 N N . GLU A 1 88 ? -20.462 9.631 8.514 1.00 86.44 88 GLU A N 1
ATOM 735 C CA . GLU A 1 88 ? -20.311 11.072 8.302 1.00 86.44 88 GLU A CA 1
ATOM 736 C C . GLU A 1 88 ? -21.208 11.880 9.245 1.00 86.44 88 GLU A C 1
ATOM 738 O O . GLU A 1 88 ? -20.849 12.980 9.667 1.00 86.44 88 GLU A O 1
ATOM 743 N N . TYR A 1 89 ? -22.369 11.328 9.613 1.00 88.56 89 TYR A N 1
ATOM 744 C CA . TYR A 1 89 ? -23.401 12.073 10.330 1.00 88.56 89 TYR A CA 1
ATOM 745 C C . TYR A 1 89 ? -23.920 11.353 11.571 1.00 88.56 89 TYR A C 1
ATOM 747 O O . TYR A 1 89 ? -24.041 10.130 11.618 1.00 88.56 89 TYR A O 1
ATOM 755 N N . VAL A 1 90 ? -24.317 12.150 12.564 1.00 89.06 90 VAL A N 1
ATOM 756 C CA . VAL A 1 90 ? -25.184 11.720 13.666 1.00 89.06 90 VAL A CA 1
ATOM 757 C C . VAL A 1 90 ? -26.567 12.324 13.437 1.00 89.06 90 VAL A C 1
ATOM 759 O O . VAL A 1 90 ? -26.687 13.548 13.343 1.00 89.06 90 VAL A O 1
ATOM 762 N N . THR A 1 91 ? -27.597 11.483 13.349 1.00 88.81 91 THR A N 1
ATOM 763 C CA . THR A 1 91 ? -28.955 11.883 12.931 1.00 88.81 91 THR A CA 1
ATOM 764 C C . THR A 1 91 ? -30.041 11.425 13.908 1.00 88.81 91 THR A C 1
ATOM 766 O O . THR A 1 91 ? -29.773 10.686 14.861 1.00 88.81 91 THR A O 1
ATOM 769 N N . LYS A 1 92 ? -31.277 11.894 13.688 1.00 83.62 92 LYS A N 1
ATOM 770 C CA . LYS A 1 92 ? -32.483 11.496 14.432 1.00 83.62 92 LYS A CA 1
ATOM 771 C C . LYS A 1 92 ? -33.665 11.234 13.493 1.00 83.62 92 LYS A C 1
ATOM 773 O O . LYS A 1 92 ? -33.594 11.504 12.297 1.00 83.62 92 LYS A O 1
ATOM 778 N N . GLY A 1 93 ? -34.760 10.732 14.066 1.00 70.69 93 GLY A N 1
ATOM 779 C CA . GLY A 1 93 ? -36.031 10.561 13.351 1.00 70.69 93 GLY A CA 1
ATOM 780 C C . GLY A 1 93 ? -36.117 9.281 12.518 1.00 70.69 93 GLY A C 1
ATOM 781 O O . GLY A 1 93 ? -37.008 9.153 11.686 1.00 70.69 93 GLY A O 1
ATOM 782 N N . GLU A 1 94 ? -35.211 8.325 12.738 1.00 82.06 94 GLU A N 1
ATOM 783 C CA . GLU A 1 94 ? -35.198 7.046 12.026 1.00 82.06 94 GLU A CA 1
ATOM 784 C C . GLU A 1 94 ? -35.670 5.898 12.891 1.00 82.06 94 GLU A C 1
ATOM 786 O O . GLU A 1 94 ? -35.318 5.780 14.066 1.00 82.06 94 GLU A O 1
ATOM 791 N N . LYS A 1 95 ? -36.427 5.003 12.265 1.00 84.69 95 LYS A N 1
ATOM 792 C CA . LYS A 1 95 ? -36.791 3.713 12.830 1.00 84.69 95 LYS A CA 1
ATOM 793 C C . LYS A 1 95 ? -36.685 2.664 11.724 1.00 84.69 95 LYS A C 1
ATOM 795 O O . LYS A 1 95 ? -37.573 2.611 10.869 1.00 84.69 95 LYS A O 1
ATOM 800 N N . PRO A 1 96 ? -35.590 1.889 11.673 1.00 86.88 96 PRO A N 1
ATOM 801 C CA . PRO A 1 96 ? -35.423 0.885 10.637 1.00 86.88 96 PRO A CA 1
ATOM 802 C C . PRO A 1 96 ? -36.488 -0.203 10.794 1.00 86.88 96 PRO A C 1
ATOM 804 O O . PRO A 1 96 ? -36.833 -0.587 11.911 1.00 86.88 96 PRO A O 1
ATOM 807 N N . LYS A 1 97 ? -37.024 -0.688 9.667 1.00 83.44 97 LYS A N 1
ATOM 808 C CA . LYS A 1 97 ? -37.932 -1.848 9.655 1.00 83.44 97 LYS A CA 1
ATOM 809 C C . LYS A 1 97 ? -37.170 -3.154 9.872 1.00 83.44 97 LYS A C 1
ATOM 811 O O . LYS A 1 97 ? -37.680 -4.057 10.521 1.00 83.44 97 LYS A O 1
ATOM 816 N N . GLU A 1 98 ? -35.956 -3.217 9.335 1.00 87.94 98 GLU A N 1
ATOM 817 C CA . GLU A 1 98 ? -35.055 -4.361 9.406 1.00 87.94 98 GLU A CA 1
ATOM 818 C C . GLU A 1 98 ? -33.632 -3.868 9.661 1.00 87.94 98 GLU A C 1
ATOM 820 O O . GLU A 1 98 ? -33.235 -2.806 9.171 1.00 87.94 98 GLU A O 1
ATOM 825 N N . SER A 1 99 ? -32.867 -4.651 10.416 1.00 92.12 99 SER A N 1
ATOM 826 C CA . SER A 1 99 ? -31.457 -4.402 10.692 1.00 92.12 99 SER A CA 1
ATOM 827 C C . SER A 1 99 ? -30.691 -5.712 10.818 1.00 92.12 99 SER A C 1
ATOM 829 O O . SER A 1 99 ? -31.215 -6.722 11.287 1.00 92.12 99 SER A O 1
ATOM 831 N N . ILE A 1 100 ? -29.422 -5.676 10.427 1.00 93.19 100 ILE A N 1
ATOM 832 C CA . ILE A 1 100 ? -28.461 -6.749 10.677 1.00 93.19 100 ILE A CA 1
ATOM 833 C C . ILE A 1 100 ? -27.786 -6.449 12.014 1.00 93.19 100 ILE A C 1
ATOM 835 O O . ILE A 1 100 ? -27.480 -5.296 12.304 1.00 93.19 100 ILE A O 1
ATOM 839 N N . LYS A 1 101 ? -27.548 -7.451 12.858 1.00 94.31 101 LYS A N 1
ATOM 840 C CA . LYS A 1 101 ? -26.836 -7.223 14.122 1.00 94.31 101 LYS A CA 1
ATOM 841 C C . LYS A 1 101 ? -25.340 -7.059 13.879 1.00 94.31 101 LYS A C 1
ATOM 843 O O . LYS A 1 101 ? -24.750 -7.851 13.148 1.00 94.31 101 LYS A O 1
ATOM 848 N N . LEU A 1 102 ? -24.729 -6.079 14.541 1.00 93.88 102 LEU A N 1
ATOM 849 C CA . LEU A 1 102 ? -23.281 -5.916 14.553 1.00 93.88 102 LEU A CA 1
ATOM 850 C C . LEU A 1 102 ? -22.630 -7.182 15.141 1.00 93.88 102 LEU A C 1
ATOM 852 O O . LEU A 1 102 ? -23.011 -7.597 16.243 1.00 93.88 102 LEU A O 1
ATOM 856 N N . PRO A 1 103 ? -21.653 -7.792 14.449 1.00 87.81 103 PRO A N 1
ATOM 857 C CA . PRO A 1 103 ? -20.894 -8.903 14.997 1.00 87.81 103 PRO A CA 1
ATOM 858 C C . PRO A 1 103 ? -20.116 -8.465 16.238 1.00 87.81 103 PRO A C 1
ATOM 860 O O . PRO A 1 103 ? -19.355 -7.496 16.209 1.00 87.81 103 PRO A O 1
ATOM 863 N N . VAL A 1 104 ? -20.308 -9.191 17.335 1.00 89.25 104 VAL A N 1
ATOM 864 C CA . VAL A 1 104 ? -19.662 -8.914 18.619 1.00 89.25 104 VAL A CA 1
ATOM 865 C C . VAL A 1 104 ? -19.051 -10.178 19.208 1.00 89.25 104 VAL A C 1
ATOM 867 O O . VAL A 1 104 ? -19.508 -11.292 18.941 1.00 89.25 104 VAL A O 1
ATOM 870 N N . ILE A 1 105 ? -18.031 -9.989 20.039 1.00 79.50 105 ILE A N 1
ATOM 871 C CA . ILE A 1 105 ? -17.370 -11.029 20.823 1.00 79.50 105 ILE A CA 1
ATOM 872 C C . ILE A 1 105 ? -17.319 -10.601 22.291 1.00 79.50 105 ILE A C 1
ATOM 874 O O . ILE A 1 105 ? -17.069 -9.437 22.604 1.00 79.50 105 ILE A O 1
ATOM 878 N N . THR A 1 106 ? -17.576 -11.531 23.209 1.00 85.75 106 THR A N 1
ATOM 879 C CA . THR A 1 106 ? -17.474 -11.271 24.649 1.00 85.75 106 THR A CA 1
ATOM 880 C C . THR A 1 106 ? -16.146 -11.800 25.177 1.00 85.75 106 THR A C 1
ATOM 882 O O . THR A 1 106 ? -15.848 -12.979 25.014 1.00 85.75 106 THR A O 1
ATOM 885 N N . SER A 1 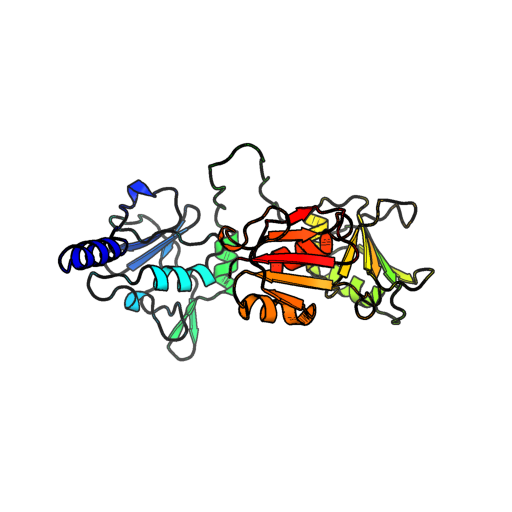107 ? -15.376 -10.933 25.834 1.00 68.81 107 SER A N 1
ATOM 886 C CA . SER A 1 107 ? -14.130 -11.265 26.532 1.00 68.81 107 SER A CA 1
ATOM 887 C C . SER A 1 107 ? -14.112 -10.541 27.875 1.00 68.81 107 SER A C 1
ATOM 889 O O . SER A 1 107 ? -14.457 -9.362 27.941 1.00 68.81 107 SER A O 1
ATOM 891 N N . ASP A 1 108 ? -13.760 -11.238 28.955 1.00 81.06 108 ASP A N 1
ATOM 892 C CA . ASP A 1 108 ? -13.699 -10.687 30.321 1.00 81.06 108 ASP A CA 1
ATOM 893 C C . ASP A 1 108 ? -14.978 -9.956 30.771 1.00 81.06 108 ASP A C 1
ATOM 895 O O . ASP A 1 108 ? -14.945 -8.893 31.392 1.00 81.06 108 ASP A O 1
ATOM 899 N N . GLY A 1 109 ? -16.144 -10.501 30.404 1.00 78.88 109 GLY A N 1
ATOM 900 C CA . GLY A 1 109 ? -17.450 -9.912 30.724 1.00 78.88 109 GLY A CA 1
ATOM 901 C C . GLY A 1 109 ? -17.755 -8.597 29.993 1.00 78.88 109 GLY A C 1
ATOM 902 O O . GLY A 1 109 ? -18.779 -7.967 30.262 1.00 78.88 109 GLY A O 1
ATOM 903 N N . LYS A 1 110 ? -16.896 -8.181 29.057 1.00 80.75 110 LYS A N 1
ATOM 904 C CA . LYS A 1 110 ? -17.090 -7.025 28.180 1.00 80.75 110 LYS A CA 1
ATOM 905 C C . LYS A 1 110 ? -17.401 -7.496 26.763 1.00 80.75 110 LYS A C 1
ATOM 907 O O . LYS A 1 110 ? -16.827 -8.465 26.272 1.00 80.75 110 LYS A O 1
ATOM 912 N N . THR A 1 111 ? -18.320 -6.801 26.104 1.00 85.81 111 THR A N 1
ATOM 913 C CA . THR A 1 111 ? -18.738 -7.097 24.729 1.00 85.81 111 THR A CA 1
ATOM 914 C C . THR A 1 111 ? -18.048 -6.127 23.783 1.00 85.81 111 THR A C 1
ATOM 916 O O . THR A 1 111 ? -18.277 -4.923 23.876 1.00 85.81 111 THR A O 1
ATOM 919 N N . TYR A 1 112 ? -17.214 -6.640 22.888 1.00 83.81 112 TYR A N 1
ATOM 920 C CA . TYR A 1 112 ? -16.453 -5.878 21.902 1.00 83.81 112 TYR A CA 1
ATOM 921 C C . TYR A 1 112 ? -16.960 -6.162 20.495 1.00 83.81 112 TYR A C 1
ATOM 923 O O . TYR A 1 112 ? -17.612 -7.177 20.253 1.00 83.81 112 TYR A O 1
ATOM 931 N N . ILE A 1 113 ? -16.630 -5.281 19.557 1.00 85.25 113 ILE A N 1
ATOM 932 C CA . ILE A 1 113 ? -16.836 -5.538 18.133 1.00 85.25 113 ILE A CA 1
ATOM 933 C C . ILE A 1 113 ? -15.932 -6.704 17.707 1.00 85.25 113 ILE A C 1
ATOM 935 O O . ILE A 1 113 ? -14.728 -6.688 17.958 1.00 85.25 113 ILE A O 1
ATOM 939 N N . ASP A 1 114 ? -16.511 -7.721 17.069 1.00 82.69 114 ASP A N 1
ATOM 940 C CA . ASP A 1 114 ? -15.754 -8.813 16.449 1.00 82.69 114 ASP A CA 1
ATOM 941 C C . ASP A 1 114 ? -15.239 -8.312 15.095 1.00 82.69 114 ASP A C 1
ATOM 943 O O . ASP A 1 114 ? -15.927 -8.432 14.081 1.00 82.69 114 ASP A O 1
ATOM 947 N N . SER A 1 115 ? -14.058 -7.685 15.090 1.00 76.56 115 SER A N 1
ATOM 948 C CA . SER A 1 115 ? -13.514 -7.003 13.908 1.00 76.56 115 SER A CA 1
ATOM 949 C C . SER A 1 115 ? -13.395 -7.914 12.686 1.00 76.56 115 SER A C 1
ATOM 951 O O . SER A 1 115 ? -13.639 -7.463 11.575 1.00 76.56 115 SER A O 1
ATOM 953 N N . VAL A 1 116 ? -13.095 -9.203 12.881 1.00 67.94 116 VAL A N 1
ATOM 954 C CA . VAL A 1 116 ? -12.937 -10.170 11.782 1.00 67.94 116 VAL A CA 1
ATOM 955 C C . VAL A 1 116 ? -14.282 -10.485 11.130 1.00 67.94 116 VAL A C 1
ATOM 957 O O . VAL A 1 116 ? -14.392 -10.555 9.906 1.00 67.94 116 VAL A O 1
ATOM 960 N N . LYS A 1 117 ? -15.336 -10.692 11.928 1.00 76.06 117 LYS A N 1
ATOM 961 C CA . LYS A 1 117 ? -16.680 -10.914 11.373 1.00 76.06 117 LYS A CA 1
ATOM 962 C C . LYS A 1 117 ? -17.306 -9.633 10.850 1.00 76.06 117 LYS A C 1
ATOM 964 O O . LYS A 1 117 ? -18.070 -9.698 9.892 1.00 76.06 117 LYS A O 1
ATOM 969 N N . LEU A 1 118 ? -16.997 -8.495 11.469 1.00 82.88 118 LEU A N 1
ATOM 970 C CA . LEU A 1 118 ? -17.418 -7.202 10.962 1.00 82.88 118 LEU A CA 1
ATOM 971 C C . LEU A 1 118 ? -16.813 -6.955 9.582 1.00 82.88 118 LEU A C 1
ATOM 973 O O . LEU A 1 118 ? -17.560 -6.637 8.674 1.00 82.88 118 LEU A O 1
ATOM 977 N N . GLU A 1 119 ? -15.515 -7.182 9.389 1.00 72.25 119 GLU A N 1
ATOM 978 C CA . GLU A 1 119 ? -14.865 -7.032 8.082 1.00 72.25 119 GLU A CA 1
ATOM 979 C C . GLU A 1 119 ? -15.565 -7.867 7.000 1.00 72.25 119 GLU A C 1
ATOM 981 O O . GLU A 1 119 ? -15.937 -7.335 5.958 1.00 72.25 119 GLU A O 1
ATOM 986 N N . LYS A 1 120 ? -15.863 -9.143 7.286 1.00 76.56 120 LYS A N 1
ATOM 987 C CA . LYS A 1 120 ? -16.638 -10.003 6.373 1.00 76.56 120 LYS A CA 1
ATOM 988 C C . LYS A 1 120 ? -18.023 -9.438 6.065 1.00 76.56 120 LYS A C 1
ATOM 990 O O . LYS A 1 120 ? -18.410 -9.396 4.904 1.00 76.56 120 LYS A O 1
ATOM 995 N N . LEU A 1 121 ? -18.744 -8.979 7.090 1.00 82.44 121 LEU A N 1
ATOM 996 C CA . LEU A 1 121 ? -20.051 -8.350 6.915 1.00 82.44 121 LEU A CA 1
ATOM 997 C C . LEU A 1 121 ? -19.950 -7.100 6.034 1.00 82.44 121 LEU A C 1
ATOM 999 O O . LEU A 1 121 ? -20.793 -6.914 5.169 1.00 82.44 121 LEU A O 1
ATOM 1003 N N . LEU A 1 122 ? -18.943 -6.248 6.244 1.00 83.00 122 LEU A N 1
ATOM 1004 C CA . LEU A 1 122 ? -18.778 -4.998 5.501 1.00 83.00 122 LEU A CA 1
ATOM 1005 C C . LEU A 1 122 ? -18.445 -5.234 4.024 1.00 83.00 122 LEU A C 1
ATOM 1007 O O . LEU A 1 122 ? -18.936 -4.484 3.187 1.00 83.00 122 LEU A O 1
ATOM 1011 N N . VAL A 1 123 ? -17.681 -6.284 3.702 1.00 75.69 123 VAL A N 1
ATOM 1012 C CA . VAL A 1 123 ? -17.383 -6.689 2.314 1.00 75.69 123 VAL A CA 1
ATOM 1013 C C . VAL A 1 123 ? -18.644 -7.131 1.559 1.00 75.69 123 VAL A C 1
ATOM 1015 O O . VAL A 1 123 ? -18.726 -6.967 0.345 1.00 75.69 123 VAL A O 1
ATOM 1018 N N . GLU A 1 124 ? -19.651 -7.658 2.257 1.00 77.94 124 GLU A N 1
ATOM 1019 C CA . GLU A 1 124 ? -20.936 -8.047 1.659 1.00 77.94 124 GLU A CA 1
ATOM 1020 C C . GLU A 1 124 ? -21.884 -6.852 1.426 1.00 77.94 124 GLU A C 1
ATOM 1022 O O . GLU A 1 124 ? -22.944 -7.011 0.811 1.00 77.94 124 GLU A O 1
ATOM 1027 N N . LEU A 1 125 ? -21.543 -5.652 1.916 1.00 77.75 125 LEU A N 1
ATOM 1028 C CA . LEU A 1 125 ? -22.380 -4.460 1.774 1.00 77.75 125 LEU A CA 1
ATOM 1029 C C . LEU A 1 125 ? -22.072 -3.697 0.473 1.00 77.75 125 LEU A C 1
ATOM 1031 O O . LEU A 1 125 ? -20.906 -3.538 0.121 1.00 77.75 125 LEU A O 1
ATOM 1035 N N . PRO A 1 126 ? -23.092 -3.151 -0.216 1.00 64.38 126 PRO A N 1
ATOM 1036 C CA . PRO A 1 126 ? -22.889 -2.357 -1.429 1.00 64.38 126 PRO A CA 1
ATOM 1037 C C . PRO A 1 126 ? -22.045 -1.103 -1.160 1.00 64.38 126 PRO A C 1
ATOM 1039 O O . PRO A 1 126 ? -22.488 -0.206 -0.448 1.00 64.38 126 PRO A O 1
ATOM 1042 N N . THR A 1 127 ? -20.855 -0.980 -1.742 1.00 55.91 127 THR A N 1
ATOM 1043 C CA . THR A 1 127 ? -20.023 0.222 -1.585 1.00 55.91 127 THR A CA 1
ATOM 1044 C C . THR A 1 127 ? -20.720 1.459 -2.151 1.00 55.91 127 THR A C 1
ATOM 1046 O O . THR A 1 127 ? -21.247 1.463 -3.266 1.00 55.91 127 THR A O 1
ATOM 1049 N N . ARG A 1 128 ? -20.734 2.551 -1.376 1.00 46.12 128 ARG A N 1
ATOM 1050 C CA . ARG A 1 128 ? -21.237 3.838 -1.860 1.00 46.12 128 ARG A CA 1
ATOM 1051 C C . ARG A 1 128 ? -20.233 4.489 -2.794 1.00 46.12 128 ARG A C 1
ATOM 1053 O O . ARG A 1 128 ? -19.268 5.098 -2.351 1.00 46.12 128 ARG A O 1
ATOM 1060 N N . VAL A 1 129 ? -20.529 4.444 -4.087 1.00 36.94 129 VAL A N 1
ATOM 1061 C CA . VAL A 1 129 ? -19.931 5.361 -5.059 1.00 36.94 129 VAL A CA 1
ATOM 1062 C C . VAL A 1 129 ? -20.433 6.770 -4.725 1.00 36.94 129 VAL A C 1
ATOM 1064 O O . VAL A 1 129 ? -21.612 7.081 -4.904 1.00 36.94 129 VAL A O 1
ATOM 1067 N N . ALA A 1 130 ? -19.568 7.614 -4.166 1.00 35.31 130 ALA A N 1
ATOM 1068 C CA . ALA A 1 130 ? -19.903 8.998 -3.860 1.00 35.31 130 ALA A CA 1
ATOM 1069 C C . ALA A 1 130 ? -20.166 9.773 -5.166 1.00 35.31 130 ALA A C 1
ATOM 1071 O O . ALA A 1 130 ? -19.263 9.996 -5.969 1.00 35.31 130 ALA A O 1
ATOM 1072 N N . GLN A 1 131 ? -21.415 10.191 -5.381 1.00 32.97 131 GLN A N 1
ATOM 1073 C CA . GLN A 1 131 ? -21.766 11.157 -6.420 1.00 32.97 131 GLN A CA 1
ATOM 1074 C C . GLN A 1 131 ? -21.235 12.542 -6.031 1.00 32.97 131 GLN A C 1
ATOM 1076 O O . GLN A 1 131 ? -21.757 13.156 -5.100 1.00 32.97 131 GLN A O 1
ATOM 1081 N N . ASN A 1 132 ? -20.182 12.988 -6.723 1.00 29.83 132 ASN A N 1
ATOM 1082 C CA . ASN A 1 132 ? -19.981 14.327 -7.306 1.00 29.83 132 ASN A CA 1
ATOM 1083 C C . ASN A 1 132 ? -18.479 14.614 -7.454 1.00 29.83 132 ASN A C 1
ATOM 1085 O O . ASN A 1 132 ? -17.850 15.132 -6.541 1.00 29.83 132 ASN A O 1
ATOM 1089 N N . ASP A 1 133 ? -17.898 14.250 -8.592 1.00 31.84 133 ASP A N 1
ATOM 1090 C CA . ASP A 1 133 ? -17.394 15.204 -9.583 1.00 31.84 133 ASP A CA 1
ATOM 1091 C C . ASP A 1 133 ? -16.954 14.425 -10.834 1.00 31.84 133 ASP A C 1
ATOM 1093 O O . ASP A 1 133 ? -16.672 13.231 -10.790 1.00 31.84 133 ASP A O 1
ATOM 1097 N N . LYS A 1 134 ? -17.056 15.099 -11.975 1.00 36.25 134 LYS A N 1
ATOM 1098 C CA . LYS A 1 134 ? -16.950 14.610 -13.357 1.00 36.25 134 LYS A CA 1
ATOM 1099 C C . LYS A 1 134 ? -15.934 13.481 -13.603 1.00 36.25 134 LYS A C 1
ATOM 1101 O O . LYS A 1 134 ? -14.776 13.592 -13.228 1.00 36.25 134 LYS A O 1
ATOM 1106 N N . GLU A 1 135 ? -16.404 12.483 -14.358 1.00 36.88 135 GLU A N 1
ATOM 1107 C CA . GLU A 1 135 ? -15.629 11.526 -15.163 1.00 36.88 135 GLU A CA 1
ATOM 1108 C C . GLU A 1 135 ? -14.383 10.930 -14.493 1.00 36.88 135 GLU A C 1
ATOM 1110 O O . GLU A 1 135 ? -13.252 11.309 -14.764 1.00 36.88 135 GLU A O 1
ATOM 1115 N N . ASN A 1 136 ? -14.605 9.884 -13.704 1.00 26.66 136 ASN A N 1
ATOM 1116 C CA . ASN A 1 136 ? -13.989 8.592 -13.988 1.00 26.66 136 ASN A CA 1
ATOM 1117 C C . ASN A 1 136 ? -14.881 7.510 -13.386 1.00 26.66 136 ASN A C 1
ATOM 1119 O O . ASN A 1 136 ? -15.142 7.486 -12.186 1.00 26.66 136 ASN A O 1
ATOM 1123 N N . ILE A 1 137 ? -15.395 6.635 -14.246 1.00 31.80 137 ILE A N 1
ATOM 1124 C CA . ILE A 1 137 ? -16.047 5.397 -13.835 1.00 31.80 137 ILE A CA 1
ATOM 1125 C C . ILE A 1 137 ? -14.958 4.577 -13.137 1.00 31.80 137 ILE A C 1
ATOM 1127 O O . ILE A 1 137 ? -14.183 3.893 -13.800 1.00 31.80 137 ILE A O 1
ATOM 1131 N N . VAL A 1 138 ? -14.847 4.678 -11.811 1.00 33.66 138 VAL A N 1
ATOM 1132 C CA . VAL A 1 138 ? -14.098 3.685 -11.043 1.00 33.66 138 VAL A CA 1
ATOM 1133 C C . VAL A 1 138 ? -14.994 2.462 -11.043 1.00 33.66 138 VAL A C 1
ATOM 1135 O O . VAL A 1 138 ? -15.992 2.400 -10.325 1.00 33.66 138 VAL A O 1
ATOM 1138 N N . ALA A 1 139 ? -14.702 1.554 -11.973 1.00 32.03 139 ALA A N 1
ATOM 1139 C CA . ALA A 1 139 ? -15.281 0.228 -11.991 1.00 32.03 139 ALA A CA 1
ATOM 1140 C C . ALA A 1 139 ? -15.220 -0.337 -10.568 1.00 32.03 139 ALA A C 1
ATOM 1142 O O . ALA A 1 139 ? -14.183 -0.221 -9.915 1.00 32.03 139 ALA A O 1
ATOM 1143 N N . GLU A 1 140 ? -16.324 -0.919 -10.095 1.00 34.91 140 GLU A N 1
ATOM 1144 C CA . GLU A 1 140 ? -16.309 -1.794 -8.925 1.00 34.91 140 GLU A CA 1
ATOM 1145 C C . GLU A 1 140 ? -15.058 -2.678 -9.028 1.00 34.91 140 GLU A C 1
ATOM 1147 O O . GLU A 1 140 ? -14.926 -3.438 -9.996 1.00 34.91 140 GLU A O 1
ATOM 1152 N N . GLU A 1 141 ? -14.104 -2.528 -8.099 1.00 40.28 141 GLU A N 1
ATOM 1153 C CA . GLU A 1 141 ? -12.941 -3.407 -8.046 1.00 40.28 141 GLU A CA 1
ATOM 1154 C C . GLU A 1 141 ? -13.461 -4.792 -7.685 1.00 40.28 141 GLU A C 1
ATOM 1156 O O . GLU A 1 141 ? -13.589 -5.171 -6.521 1.00 40.28 141 GLU A O 1
ATOM 1161 N N . LYS A 1 142 ? -13.815 -5.562 -8.717 1.00 41.25 142 LYS A N 1
ATOM 1162 C CA . LYS A 1 142 ? -13.917 -7.008 -8.607 1.00 41.25 142 LYS A CA 1
ATOM 1163 C C . LYS A 1 142 ? -12.646 -7.469 -7.899 1.00 41.25 142 LYS A C 1
ATOM 1165 O O . LYS A 1 142 ? -11.575 -7.009 -8.303 1.00 41.25 142 LYS A O 1
ATOM 1170 N N . PRO A 1 143 ? -12.728 -8.361 -6.895 1.00 50.50 143 PRO A N 1
ATOM 1171 C CA . PRO A 1 143 ? -11.533 -8.933 -6.296 1.00 50.50 143 PRO A CA 1
ATOM 1172 C C . PRO A 1 143 ? -10.659 -9.460 -7.430 1.00 50.50 143 PRO A C 1
ATOM 1174 O O . PRO A 1 143 ? -11.069 -10.354 -8.179 1.00 50.50 143 PRO A O 1
ATOM 1177 N N . VAL A 1 144 ? -9.507 -8.818 -7.629 1.00 62.94 144 VAL A N 1
ATOM 1178 C CA . VAL A 1 144 ? -8.659 -9.122 -8.771 1.00 62.94 144 VAL A CA 1
ATOM 1179 C C . VAL A 1 144 ? -8.007 -10.461 -8.485 1.00 62.94 144 VAL A C 1
ATOM 1181 O O . VAL A 1 144 ? -7.122 -10.577 -7.639 1.00 62.94 144 VAL A O 1
ATOM 1184 N N . SER A 1 145 ? -8.506 -11.505 -9.143 1.00 80.81 145 SER A N 1
ATOM 1185 C CA . SER A 1 145 ? -7.937 -12.834 -8.983 1.00 80.81 145 SER A CA 1
ATOM 1186 C C . SER A 1 145 ? -6.577 -12.885 -9.668 1.00 80.81 145 SER A C 1
ATOM 1188 O O . SER A 1 145 ? -6.460 -12.741 -10.887 1.00 80.81 145 SER A O 1
ATOM 1190 N N . LEU A 1 146 ? -5.551 -13.112 -8.857 1.00 88.25 146 LEU A N 1
ATOM 1191 C CA . LEU A 1 146 ? -4.185 -13.392 -9.287 1.00 88.25 146 LEU A CA 1
ATOM 1192 C C . LEU A 1 146 ? -3.948 -14.903 -9.488 1.00 88.25 146 LEU A C 1
ATOM 1194 O O . LEU A 1 146 ? -2.844 -15.311 -9.846 1.00 88.25 146 LEU A O 1
ATOM 1198 N N . GLU A 1 147 ? -4.977 -15.735 -9.296 1.00 93.12 147 GLU A N 1
ATOM 1199 C CA . GLU A 1 147 ? -4.877 -17.190 -9.420 1.00 93.12 147 GLU A CA 1
ATOM 1200 C C . GLU A 1 147 ? -4.424 -17.589 -10.834 1.00 93.12 147 GLU A C 1
ATOM 1202 O O . GLU A 1 147 ? -4.980 -17.150 -11.843 1.00 93.12 147 GLU A O 1
ATOM 1207 N N . GLY A 1 148 ? -3.372 -18.406 -10.907 1.00 92.75 148 GLY A N 1
ATOM 1208 C CA . GLY A 1 148 ? -2.796 -18.895 -12.160 1.00 92.75 148 GLY A CA 1
ATOM 1209 C C . GLY A 1 148 ? -1.951 -17.887 -12.950 1.00 92.75 148 GLY A C 1
ATOM 1210 O O . GLY A 1 148 ? -1.412 -18.264 -13.992 1.00 92.75 148 GLY A O 1
ATOM 1211 N N . LYS A 1 149 ? -1.798 -16.635 -12.488 1.00 95.62 149 LYS A N 1
ATOM 1212 C CA . LYS A 1 149 ? -0.901 -15.659 -13.132 1.00 95.62 149 LYS A CA 1
ATOM 1213 C C . LYS A 1 149 ? 0.555 -16.103 -13.016 1.00 95.62 149 LYS A C 1
ATOM 1215 O O . LYS A 1 149 ? 0.962 -16.595 -11.967 1.00 95.62 149 LYS A O 1
ATOM 1220 N N . LYS A 1 150 ? 1.328 -15.927 -14.088 1.00 97.06 150 LYS A N 1
ATOM 1221 C CA . LYS A 1 150 ? 2.740 -16.310 -14.201 1.00 97.06 150 LYS A CA 1
ATOM 1222 C C . LYS A 1 150 ? 3.640 -15.168 -13.753 1.00 97.06 150 LYS A C 1
ATOM 1224 O O . LYS A 1 150 ? 3.756 -14.166 -14.459 1.00 97.06 150 LYS A O 1
ATOM 1229 N N . ILE A 1 151 ? 4.293 -15.333 -12.612 1.00 96.31 151 ILE A N 1
ATOM 1230 C CA . ILE A 1 151 ? 5.203 -14.336 -12.049 1.00 96.31 151 ILE A CA 1
ATOM 1231 C C . ILE A 1 151 ? 6.636 -14.859 -12.129 1.00 96.31 151 ILE A C 1
ATOM 1233 O O . ILE A 1 151 ? 6.940 -15.934 -11.622 1.00 96.31 151 ILE A O 1
ATOM 1237 N N . GLU A 1 152 ? 7.532 -14.106 -12.753 1.00 97.25 152 GLU A N 1
ATOM 1238 C CA . GLU A 1 152 ? 8.967 -14.419 -12.736 1.00 97.25 152 GLU A CA 1
ATOM 1239 C C . GLU A 1 152 ? 9.642 -13.602 -11.642 1.00 97.25 152 GLU A C 1
ATOM 1241 O O . GLU A 1 152 ? 9.425 -12.394 -11.550 1.00 97.25 152 GLU A O 1
ATOM 1246 N N . ILE A 1 153 ? 10.458 -14.247 -10.814 1.00 95.62 153 ILE A N 1
ATOM 1247 C CA . ILE A 1 153 ? 11.160 -13.601 -9.707 1.00 95.62 153 ILE A CA 1
ATOM 1248 C C . ILE A 1 153 ? 12.660 -13.780 -9.923 1.00 95.62 153 ILE A C 1
ATOM 1250 O O . ILE A 1 153 ? 13.195 -14.880 -9.802 1.00 95.62 153 ILE A O 1
ATOM 1254 N N . LEU A 1 154 ? 13.332 -12.685 -10.266 1.00 93.94 154 LEU A N 1
ATOM 1255 C CA . LEU A 1 154 ? 14.754 -12.647 -10.576 1.00 93.94 154 LEU A CA 1
ATOM 1256 C C . LEU A 1 154 ? 15.509 -12.078 -9.376 1.00 93.94 154 LEU A C 1
ATOM 1258 O O . LEU A 1 154 ? 15.307 -10.929 -8.983 1.00 93.94 154 LEU A O 1
ATOM 1262 N N . ASN A 1 155 ? 16.381 -12.886 -8.786 1.00 86.94 155 ASN A N 1
ATOM 1263 C CA . ASN A 1 155 ? 17.160 -12.497 -7.627 1.00 86.94 155 ASN A CA 1
ATOM 1264 C C . ASN A 1 155 ? 18.356 -11.630 -8.026 1.00 86.94 155 ASN A C 1
ATOM 1266 O O . ASN A 1 155 ? 19.333 -12.147 -8.563 1.00 86.94 155 ASN A O 1
ATOM 1270 N N . ALA A 1 156 ? 18.297 -10.338 -7.721 1.00 90.94 156 ALA A N 1
ATOM 1271 C CA . ALA A 1 156 ? 19.405 -9.403 -7.890 1.00 90.94 156 ALA A CA 1
ATOM 1272 C C . ALA A 1 156 ? 19.940 -8.862 -6.548 1.00 90.94 156 ALA A C 1
ATOM 1274 O O . ALA A 1 156 ? 20.726 -7.919 -6.534 1.00 90.94 156 ALA A O 1
ATOM 1275 N N . ASN A 1 157 ? 19.529 -9.423 -5.404 1.00 81.56 157 ASN A N 1
ATOM 1276 C CA . ASN A 1 157 ? 19.915 -8.902 -4.088 1.00 81.56 157 ASN A CA 1
ATOM 1277 C C . ASN A 1 157 ? 21.099 -9.645 -3.447 1.00 81.56 157 ASN A C 1
ATOM 1279 O O . ASN A 1 157 ? 21.591 -9.210 -2.408 1.00 81.56 157 ASN A O 1
ATOM 1283 N N . GLY A 1 158 ? 21.552 -10.743 -4.062 1.00 77.38 158 GLY A N 1
ATOM 1284 C CA . GLY A 1 158 ? 22.685 -11.547 -3.593 1.00 77.38 158 GLY A CA 1
ATOM 1285 C C . GLY A 1 158 ? 22.374 -12.469 -2.407 1.00 77.38 158 GLY A C 1
ATOM 1286 O O . GLY A 1 158 ? 23.293 -13.051 -1.838 1.00 77.38 158 GLY A O 1
ATOM 1287 N N . ILE A 1 159 ? 21.103 -12.612 -2.012 1.00 77.06 159 ILE A N 1
ATOM 1288 C CA . ILE A 1 159 ? 20.670 -13.474 -0.904 1.00 77.06 159 ILE A CA 1
ATOM 1289 C C . ILE A 1 159 ? 20.153 -14.800 -1.463 1.00 77.06 159 ILE A C 1
ATOM 1291 O O . ILE A 1 159 ? 19.093 -14.854 -2.092 1.00 77.06 159 ILE A O 1
ATOM 1295 N N . ASP A 1 160 ? 20.873 -15.886 -1.193 1.00 77.81 160 ASP A N 1
ATOM 1296 C CA . ASP A 1 160 ? 20.487 -17.229 -1.627 1.00 77.81 160 ASP A CA 1
ATOM 1297 C C . ASP A 1 160 ? 19.080 -17.613 -1.138 1.00 77.81 160 ASP A C 1
ATOM 1299 O O . ASP A 1 160 ? 18.716 -17.432 0.024 1.00 77.81 160 ASP A O 1
ATOM 1303 N N . GLY A 1 161 ? 18.265 -18.151 -2.050 1.00 75.25 161 GLY A N 1
ATOM 1304 C CA . GLY A 1 161 ? 16.904 -18.613 -1.756 1.00 75.25 161 GLY A CA 1
ATOM 1305 C C . GLY A 1 161 ? 15.849 -17.511 -1.584 1.00 75.25 161 GLY A C 1
ATOM 1306 O O . GLY A 1 161 ? 14.672 -17.837 -1.426 1.00 75.25 161 GLY A O 1
ATOM 1307 N N . PHE A 1 162 ? 16.218 -16.225 -1.665 1.00 80.06 162 PHE A N 1
ATOM 1308 C CA . PHE A 1 162 ? 15.273 -15.117 -1.482 1.00 80.06 162 PHE A CA 1
ATOM 1309 C C . PHE A 1 162 ? 14.129 -15.136 -2.504 1.00 80.06 162 PHE A C 1
ATOM 1311 O O . PHE A 1 162 ? 12.963 -15.061 -2.120 1.00 80.06 162 PHE A O 1
ATOM 1318 N N . ALA A 1 163 ? 14.445 -15.280 -3.796 1.00 82.81 163 ALA A N 1
ATOM 1319 C CA . ALA A 1 163 ? 13.435 -15.295 -4.855 1.00 82.81 163 ALA A CA 1
ATOM 1320 C C . ALA A 1 163 ? 12.443 -16.461 -4.709 1.00 82.81 163 ALA A C 1
ATOM 132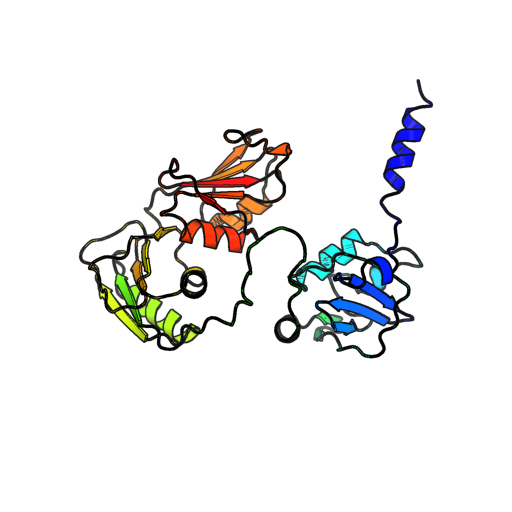2 O O . ALA A 1 163 ? 11.240 -16.259 -4.865 1.00 82.81 163 ALA A O 1
ATOM 1323 N N . SER A 1 164 ? 12.923 -17.656 -4.348 1.00 79.12 164 SER A N 1
ATOM 1324 C CA . SER A 1 164 ? 12.058 -18.820 -4.123 1.00 79.12 164 SER A CA 1
ATOM 1325 C C . SER A 1 164 ? 11.142 -18.621 -2.921 1.00 79.12 164 SER A C 1
ATOM 1327 O O . SER A 1 164 ? 9.943 -18.832 -3.048 1.00 79.12 164 SER A O 1
ATOM 1329 N N . SER A 1 165 ? 11.683 -18.133 -1.798 1.00 79.56 165 SER A N 1
ATOM 1330 C CA . SER A 1 165 ? 10.908 -17.828 -0.588 1.00 79.56 165 SER A CA 1
ATOM 1331 C C . SER A 1 165 ? 9.831 -16.770 -0.846 1.00 79.56 165 SER A C 1
ATOM 1333 O O . SER A 1 165 ? 8.683 -16.906 -0.415 1.00 79.56 165 SER A O 1
ATOM 1335 N N . LEU A 1 166 ? 10.172 -15.728 -1.614 1.00 83.06 166 LEU A N 1
ATOM 1336 C CA . LEU A 1 166 ? 9.205 -14.719 -2.021 1.00 83.06 166 LEU A CA 1
ATOM 1337 C C . LEU A 1 166 ? 8.106 -15.317 -2.911 1.00 83.06 166 LEU A C 1
ATOM 1339 O O . LEU A 1 166 ? 6.925 -15.024 -2.717 1.00 83.06 166 LEU A O 1
ATOM 1343 N N . GLY A 1 167 ? 8.486 -16.165 -3.865 1.00 84.75 167 GLY A N 1
ATOM 1344 C CA . GLY A 1 167 ? 7.547 -16.862 -4.735 1.00 84.75 167 GLY A CA 1
ATOM 1345 C C . GLY A 1 167 ? 6.600 -17.789 -3.982 1.00 84.75 167 GLY A C 1
ATOM 1346 O O . GLY A 1 167 ? 5.395 -17.722 -4.213 1.00 84.75 167 GLY A O 1
ATOM 1347 N N . ASP A 1 168 ? 7.106 -18.565 -3.021 1.00 80.62 168 ASP A N 1
ATOM 1348 C CA . ASP A 1 168 ? 6.301 -19.433 -2.154 1.00 80.62 168 ASP A CA 1
ATOM 1349 C C . ASP A 1 168 ? 5.250 -18.630 -1.376 1.00 80.62 168 ASP A C 1
ATOM 1351 O O . ASP A 1 168 ? 4.075 -19.005 -1.325 1.00 80.62 168 ASP A O 1
ATOM 1355 N N . ALA A 1 169 ? 5.645 -17.483 -0.811 1.00 78.69 169 ALA A N 1
ATOM 1356 C CA . ALA A 1 169 ? 4.736 -16.602 -0.081 1.00 78.69 169 ALA A CA 1
ATOM 1357 C C . ALA A 1 169 ? 3.632 -16.028 -0.986 1.00 78.69 169 ALA A C 1
ATOM 1359 O O . ALA A 1 169 ? 2.457 -15.991 -0.604 1.00 78.69 169 ALA A O 1
ATOM 1360 N N . LEU A 1 170 ? 3.990 -15.608 -2.202 1.00 84.12 170 LEU A N 1
ATOM 1361 C CA . LEU A 1 170 ? 3.034 -15.101 -3.185 1.00 84.12 170 LEU A CA 1
ATOM 1362 C C . LEU A 1 170 ? 2.102 -16.203 -3.698 1.00 84.12 170 LEU A C 1
ATOM 1364 O O . LEU A 1 170 ? 0.896 -15.979 -3.796 1.00 84.12 170 LEU A O 1
ATOM 1368 N N . MET A 1 171 ? 2.625 -17.398 -3.978 1.00 87.00 171 MET A N 1
ATOM 1369 C CA . MET A 1 171 ? 1.838 -18.567 -4.373 1.00 87.00 171 MET A CA 1
ATOM 1370 C C . MET A 1 171 ? 0.833 -18.941 -3.282 1.00 87.00 171 MET A C 1
ATOM 1372 O O . MET A 1 171 ? -0.345 -19.118 -3.578 1.00 87.00 171 MET A O 1
ATOM 1376 N N . ALA A 1 172 ? 1.256 -19.003 -2.018 1.00 80.75 172 ALA A N 1
ATOM 1377 C CA . ALA A 1 172 ? 0.364 -19.322 -0.907 1.00 80.75 172 ALA A CA 1
ATOM 1378 C C . ALA A 1 172 ? -0.764 -18.288 -0.743 1.00 80.75 172 ALA A C 1
ATOM 1380 O O . ALA A 1 172 ? -1.904 -18.655 -0.455 1.00 80.75 172 ALA A O 1
ATOM 1381 N N . LYS A 1 173 ? -0.461 -16.998 -0.945 1.00 83.06 173 LYS A N 1
ATOM 1382 C CA . LYS A 1 173 ? -1.429 -15.906 -0.776 1.00 83.06 173 LYS A CA 1
ATOM 1383 C C . LYS A 1 173 ? -2.387 -15.756 -1.960 1.00 83.06 173 LYS A C 1
ATOM 1385 O O . LYS A 1 173 ? -3.577 -15.531 -1.761 1.00 83.06 173 LYS A O 1
ATOM 1390 N N . PHE A 1 174 ? -1.868 -15.848 -3.179 1.00 87.00 174 PHE A N 1
ATOM 1391 C CA . PHE A 1 174 ? -2.577 -15.452 -4.398 1.00 87.00 174 PHE A CA 1
ATOM 1392 C C . PHE A 1 174 ? -2.823 -16.598 -5.377 1.00 87.00 174 PHE A C 1
ATOM 1394 O O . PHE A 1 174 ? -3.488 -16.390 -6.389 1.00 87.00 174 PHE A O 1
ATOM 1401 N N . LYS A 1 175 ? -2.293 -17.795 -5.095 1.00 92.62 175 LYS A N 1
ATOM 1402 C CA . LYS A 1 175 ? -2.340 -18.965 -5.984 1.00 92.62 175 LYS A CA 1
ATOM 1403 C C . LYS A 1 175 ? -1.772 -18.683 -7.380 1.00 92.62 175 LYS A C 1
ATOM 1405 O O . LYS A 1 175 ? -2.258 -19.212 -8.381 1.00 92.62 175 LYS A O 1
ATOM 1410 N N . ILE A 1 176 ? -0.764 -17.818 -7.453 1.00 95.12 176 ILE A N 1
ATOM 1411 C CA . ILE A 1 176 ? 0.004 -17.577 -8.678 1.00 95.12 176 ILE A CA 1
ATOM 1412 C C . ILE A 1 176 ? 0.825 -18.820 -9.048 1.00 95.12 176 ILE A C 1
ATOM 1414 O O . ILE A 1 176 ? 1.074 -19.688 -8.213 1.00 95.12 176 ILE A O 1
ATOM 1418 N N . VAL A 1 177 ? 1.310 -18.866 -10.283 1.00 96.44 177 VAL A N 1
ATOM 1419 C CA . VAL A 1 177 ? 2.402 -19.753 -10.691 1.00 96.44 177 VAL A CA 1
ATOM 1420 C C . VAL A 1 177 ? 3.661 -18.903 -10.778 1.00 96.44 177 VAL A C 1
ATOM 1422 O O . VAL A 1 177 ? 3.620 -17.823 -11.365 1.00 96.44 177 VAL A O 1
ATOM 1425 N N . TYR A 1 178 ? 4.776 -19.367 -10.219 1.00 97.38 178 TYR A N 1
ATOM 1426 C CA . TYR A 1 178 ? 6.022 -18.613 -10.291 1.00 97.38 178 TYR A CA 1
ATOM 1427 C C . TYR A 1 178 ? 7.215 -19.460 -10.717 1.00 97.38 178 TYR A C 1
ATOM 1429 O O . TYR A 1 178 ? 7.239 -20.676 -10.531 1.00 97.38 178 TYR A O 1
ATOM 1437 N N . ASN A 1 179 ? 8.205 -18.776 -11.280 1.00 96.56 179 ASN A N 1
ATOM 1438 C CA . ASN A 1 179 ? 9.563 -19.271 -11.443 1.00 96.56 179 ASN A CA 1
ATOM 1439 C C . ASN A 1 179 ? 10.514 -18.323 -10.705 1.00 96.56 179 ASN A C 1
ATOM 1441 O O . ASN A 1 179 ? 10.288 -17.111 -10.676 1.00 96.56 179 ASN A O 1
ATOM 1445 N N . ALA A 1 180 ? 11.554 -18.882 -10.096 1.00 94.06 180 ALA A N 1
ATOM 1446 C CA . ALA A 1 180 ? 12.558 -18.132 -9.358 1.00 94.06 180 ALA A CA 1
ATOM 1447 C C . ALA A 1 180 ? 13.952 -18.499 -9.865 1.00 94.06 180 ALA A C 1
ATOM 1449 O O . ALA A 1 180 ? 14.315 -19.672 -9.916 1.00 94.06 180 ALA A O 1
ATOM 1450 N N . GLU A 1 181 ? 14.741 -17.492 -10.221 1.00 93.25 181 GLU A N 1
ATOM 1451 C CA . GLU A 1 181 ? 16.108 -17.666 -10.712 1.00 93.25 181 GLU A CA 1
ATOM 1452 C C . GLU A 1 181 ? 16.977 -16.466 -10.329 1.00 93.25 181 GLU A C 1
ATOM 1454 O O . GLU A 1 181 ? 16.477 -15.449 -9.852 1.00 93.25 181 GLU A O 1
ATOM 1459 N N . ASN A 1 182 ? 18.289 -16.571 -10.527 1.00 89.94 182 ASN A N 1
ATOM 1460 C CA . ASN A 1 182 ? 19.194 -15.449 -10.299 1.00 89.94 182 ASN A CA 1
ATOM 1461 C C . ASN A 1 182 ? 19.181 -14.486 -11.488 1.00 89.94 182 ASN A C 1
ATOM 1463 O O . ASN A 1 182 ? 19.170 -14.909 -12.644 1.00 89.94 182 ASN A O 1
ATOM 1467 N N . TYR A 1 183 ? 19.225 -13.189 -11.193 1.00 91.94 183 TYR A N 1
ATOM 1468 C CA . TYR A 1 183 ? 19.445 -12.160 -12.197 1.00 91.94 183 TYR A CA 1
ATOM 1469 C C . TYR A 1 183 ? 20.934 -12.066 -12.549 1.00 91.94 183 TYR A C 1
ATOM 1471 O O . TYR A 1 183 ? 21.804 -12.436 -11.762 1.00 91.94 183 TYR A O 1
ATOM 1479 N N . THR A 1 184 ? 21.245 -11.578 -13.749 1.00 87.12 184 THR A N 1
ATOM 1480 C CA . THR A 1 184 ? 22.624 -11.557 -14.267 1.00 87.12 184 THR A CA 1
ATOM 1481 C C . THR A 1 184 ? 23.533 -10.546 -13.570 1.00 87.12 184 THR A C 1
ATOM 1483 O O . THR A 1 184 ? 24.749 -10.620 -13.723 1.00 87.12 184 THR A O 1
ATOM 1486 N N . GLN A 1 185 ? 22.959 -9.590 -12.842 1.00 89.50 185 GLN A N 1
ATOM 1487 C CA . GLN A 1 185 ? 23.678 -8.555 -12.108 1.00 89.50 185 GLN A CA 1
ATOM 1488 C C . GLN A 1 185 ? 22.976 -8.264 -10.781 1.00 89.50 185 GLN A C 1
ATOM 1490 O O . GLN A 1 185 ? 21.777 -8.501 -10.648 1.00 89.50 185 GLN A O 1
ATOM 1495 N N . GLU A 1 186 ? 23.720 -7.749 -9.806 1.00 88.94 186 GLU A N 1
ATOM 1496 C CA . GLU A 1 186 ? 23.126 -7.251 -8.567 1.00 88.94 186 GLU A CA 1
ATOM 1497 C C . GLU A 1 186 ? 22.468 -5.884 -8.780 1.00 88.94 186 GLU A C 1
ATOM 1499 O O . GLU A 1 186 ? 22.935 -5.072 -9.578 1.00 88.94 186 GLU A O 1
ATOM 1504 N N . GLU A 1 187 ? 21.408 -5.616 -8.023 1.00 87.81 187 GLU A N 1
ATOM 1505 C CA . GLU A 1 187 ? 20.644 -4.376 -8.074 1.00 87.81 187 GLU A CA 1
ATOM 1506 C C . GLU A 1 187 ? 20.389 -3.836 -6.664 1.00 87.81 187 GLU A C 1
ATOM 1508 O O . GLU A 1 187 ? 20.066 -4.572 -5.728 1.00 87.81 187 GLU A O 1
ATOM 1513 N N . ASN A 1 188 ? 20.473 -2.515 -6.506 1.00 87.56 188 ASN A N 1
ATOM 1514 C CA . ASN A 1 188 ? 20.128 -1.873 -5.234 1.00 87.56 188 ASN A CA 1
ATOM 1515 C C . ASN A 1 188 ? 18.610 -1.719 -5.089 1.00 87.56 188 ASN A C 1
ATOM 1517 O O . ASN A 1 188 ? 18.055 -1.949 -4.013 1.00 87.56 188 ASN A O 1
ATOM 1521 N N . TYR A 1 189 ? 17.941 -1.367 -6.188 1.00 89.81 189 TYR A N 1
ATOM 1522 C CA . TYR A 1 189 ? 16.492 -1.217 -6.274 1.00 89.81 189 TYR A CA 1
ATOM 1523 C C . TYR A 1 189 ? 15.821 -2.509 -6.708 1.00 89.81 189 TYR A C 1
ATOM 1525 O O . TYR A 1 189 ? 16.388 -3.285 -7.475 1.00 89.81 189 TYR A O 1
ATOM 1533 N N . SER A 1 190 ? 14.582 -2.708 -6.263 1.00 91.44 190 SER A N 1
ATOM 1534 C CA . SER A 1 190 ? 13.729 -3.709 -6.894 1.00 91.44 190 SER A CA 1
ATOM 1535 C C . SER A 1 190 ? 13.011 -3.099 -8.089 1.00 91.44 190 SER A C 1
ATOM 1537 O O . SER A 1 190 ? 12.554 -1.956 -8.021 1.00 91.44 190 SER A O 1
ATOM 1539 N N . TYR A 1 191 ? 12.869 -3.870 -9.160 1.00 93.25 191 TYR A N 1
ATOM 1540 C CA . TYR A 1 191 ? 12.221 -3.421 -10.384 1.00 93.25 191 TYR A CA 1
ATOM 1541 C C . TYR A 1 191 ? 11.070 -4.324 -10.778 1.00 93.25 191 TYR A C 1
ATOM 1543 O O . TYR A 1 191 ? 11.149 -5.544 -10.647 1.00 93.25 191 TYR A O 1
ATOM 1551 N N . ILE A 1 192 ? 10.017 -3.711 -11.306 1.00 94.50 192 ILE A N 1
ATOM 1552 C CA . ILE A 1 192 ? 8.836 -4.406 -11.799 1.00 94.50 192 ILE A CA 1
ATOM 1553 C C . ILE A 1 192 ? 8.682 -4.168 -13.284 1.00 94.50 192 ILE A C 1
ATOM 1555 O O . ILE A 1 192 ? 8.638 -3.023 -13.736 1.00 94.50 192 ILE A O 1
ATOM 1559 N N . ILE A 1 193 ? 8.510 -5.263 -14.016 1.00 93.25 193 ILE A N 1
ATOM 1560 C CA . ILE A 1 193 ? 8.084 -5.248 -15.410 1.00 93.25 193 ILE A CA 1
ATOM 1561 C C . ILE A 1 193 ? 6.679 -5.842 -15.444 1.00 93.25 193 ILE A C 1
ATOM 1563 O O . ILE A 1 193 ? 6.503 -7.053 -15.312 1.00 93.25 193 ILE A O 1
ATOM 1567 N N . ASN A 1 194 ? 5.667 -4.988 -15.580 1.00 92.00 194 ASN A N 1
ATOM 1568 C CA . ASN A 1 194 ? 4.290 -5.440 -15.747 1.00 92.00 194 ASN A CA 1
ATOM 1569 C C . ASN A 1 194 ? 4.000 -5.645 -17.242 1.00 92.00 194 ASN A C 1
ATOM 1571 O O . ASN A 1 194 ? 3.869 -4.669 -17.980 1.00 92.00 194 ASN A O 1
ATOM 1575 N N . ASN A 1 195 ? 3.923 -6.902 -17.684 1.00 90.69 195 ASN A N 1
ATOM 1576 C CA . ASN A 1 195 ? 3.697 -7.234 -19.091 1.00 90.69 195 ASN A CA 1
ATOM 1577 C C . ASN A 1 195 ? 2.205 -7.349 -19.427 1.00 90.69 195 ASN A C 1
ATOM 1579 O O . ASN A 1 195 ? 1.809 -7.015 -20.544 1.00 90.69 195 ASN A O 1
ATOM 1583 N N . LYS A 1 196 ? 1.393 -7.896 -18.508 1.00 90.88 196 LYS A N 1
ATOM 1584 C CA . LYS A 1 196 ? 0.013 -8.333 -18.806 1.00 90.88 196 LYS A CA 1
ATOM 1585 C C . LYS A 1 196 ? -0.991 -8.105 -17.676 1.00 90.88 196 LYS A C 1
ATOM 1587 O O . LYS A 1 196 ? -2.189 -8.254 -17.920 1.00 90.88 196 LYS A O 1
ATOM 1592 N N . LEU A 1 197 ? -0.544 -7.821 -16.451 1.00 89.56 197 LEU A N 1
ATOM 1593 C CA . LEU A 1 197 ? -1.462 -7.584 -15.339 1.00 89.56 197 LEU A CA 1
ATOM 1594 C C . LEU A 1 197 ? -2.110 -6.207 -15.477 1.00 89.56 197 LEU A C 1
ATOM 1596 O O . LEU A 1 197 ? -1.454 -5.242 -15.869 1.00 89.56 197 LEU A O 1
ATOM 1600 N N . ASP A 1 198 ? -3.387 -6.102 -15.119 1.00 87.94 198 ASP A N 1
ATOM 1601 C CA . ASP A 1 198 ? -3.984 -4.791 -14.885 1.00 87.94 198 ASP A CA 1
ATOM 1602 C C . ASP A 1 198 ? -3.344 -4.125 -13.655 1.00 87.94 198 ASP A C 1
ATOM 1604 O O . ASP A 1 198 ? -2.746 -4.786 -12.796 1.00 87.94 198 ASP A O 1
ATOM 1608 N N . ASP A 1 199 ? -3.442 -2.798 -13.592 1.00 80.81 199 ASP A N 1
ATOM 1609 C CA . ASP A 1 199 ? -2.772 -2.015 -12.555 1.00 80.81 199 ASP A CA 1
ATOM 1610 C C . ASP A 1 199 ? -3.254 -2.389 -11.150 1.00 80.81 199 ASP A C 1
ATOM 1612 O O . ASP A 1 199 ? -2.447 -2.412 -10.225 1.00 80.81 199 ASP A O 1
ATOM 1616 N N . ASN A 1 200 ? -4.523 -2.770 -10.984 1.00 82.00 200 ASN A N 1
ATOM 1617 C CA . ASN A 1 200 ? -5.063 -3.176 -9.688 1.00 82.00 200 ASN A CA 1
ATOM 1618 C C . ASN A 1 200 ? -4.481 -4.519 -9.232 1.00 82.00 200 ASN A C 1
ATOM 1620 O O . ASN A 1 200 ? -4.034 -4.632 -8.090 1.00 82.00 200 ASN A O 1
ATOM 1624 N N . ALA A 1 201 ? -4.395 -5.510 -10.125 1.00 86.50 201 ALA A N 1
ATOM 1625 C CA . ALA A 1 201 ? -3.743 -6.791 -9.851 1.00 86.50 201 ALA A CA 1
ATOM 1626 C C . ALA A 1 201 ? -2.273 -6.598 -9.459 1.00 86.50 201 ALA A C 1
ATOM 1628 O O . ALA A 1 201 ? -1.802 -7.166 -8.470 1.00 86.50 201 ALA A O 1
ATOM 1629 N N . ALA A 1 202 ? -1.547 -5.788 -10.237 1.00 88.88 202 ALA A N 1
ATOM 1630 C CA . ALA A 1 202 ? -0.143 -5.500 -9.986 1.00 88.88 202 ALA A CA 1
ATOM 1631 C C . ALA A 1 202 ? 0.023 -4.781 -8.641 1.00 88.88 202 ALA A C 1
ATOM 1633 O O . ALA A 1 202 ? 0.818 -5.200 -7.803 1.00 88.88 202 ALA A O 1
ATOM 1634 N N . ASN A 1 203 ? -0.771 -3.746 -8.388 1.00 86.12 203 ASN A N 1
ATOM 1635 C CA . ASN A 1 203 ? -0.723 -2.978 -7.152 1.00 86.12 203 ASN A CA 1
ATOM 1636 C C . ASN A 1 203 ? -1.034 -3.825 -5.918 1.00 86.12 203 ASN A C 1
ATOM 1638 O O . ASN A 1 203 ? -0.351 -3.689 -4.898 1.00 86.12 203 ASN A O 1
ATOM 1642 N N . GLU A 1 204 ? -2.022 -4.716 -5.991 1.00 83.69 204 GLU A N 1
ATOM 1643 C CA . GLU A 1 204 ? -2.373 -5.594 -4.877 1.00 83.69 204 GLU A CA 1
ATOM 1644 C C . GLU A 1 204 ? -1.265 -6.614 -4.587 1.00 83.69 204 GLU A C 1
ATOM 1646 O O . GLU A 1 204 ? -0.844 -6.766 -3.434 1.00 83.69 204 GLU A O 1
ATOM 1651 N N . LEU A 1 205 ? -0.702 -7.231 -5.633 1.00 87.56 205 LEU A N 1
ATOM 1652 C CA . LEU A 1 205 ? 0.441 -8.133 -5.500 1.00 87.56 205 LEU A CA 1
ATOM 1653 C C . LEU A 1 205 ? 1.637 -7.415 -4.857 1.00 87.56 205 LEU A C 1
ATOM 1655 O O . LEU A 1 205 ? 2.191 -7.892 -3.865 1.00 87.56 205 LEU A O 1
ATOM 1659 N N . LEU A 1 206 ? 2.015 -6.243 -5.371 1.00 84.75 206 LEU A N 1
ATOM 1660 C CA . LEU A 1 206 ? 3.216 -5.510 -4.951 1.00 84.75 206 LEU A CA 1
ATOM 1661 C C . LEU A 1 206 ? 3.078 -4.883 -3.558 1.00 84.75 206 LEU A C 1
ATOM 1663 O O . LEU A 1 206 ? 4.058 -4.775 -2.810 1.00 84.75 206 LEU A O 1
ATOM 1667 N N . SER A 1 207 ? 1.853 -4.519 -3.174 1.00 79.38 207 SER A N 1
ATOM 1668 C CA . SER A 1 207 ? 1.543 -4.053 -1.818 1.00 79.38 207 SER A CA 1
ATOM 1669 C C . SER A 1 207 ? 1.789 -5.128 -0.761 1.00 79.38 207 SER A C 1
ATOM 1671 O O . SER A 1 207 ? 2.107 -4.790 0.376 1.00 79.38 207 SER A O 1
ATOM 1673 N N . SER A 1 208 ? 1.682 -6.411 -1.122 1.00 76.50 208 SER A N 1
ATOM 1674 C CA . SER A 1 208 ? 1.935 -7.522 -0.198 1.00 76.50 208 SER A CA 1
ATOM 1675 C C . SER A 1 208 ? 3.415 -7.782 0.091 1.00 76.50 208 SER A C 1
ATOM 1677 O O . SER A 1 208 ? 3.741 -8.458 1.064 1.00 76.50 208 SER A O 1
ATOM 1679 N N . LEU A 1 209 ? 4.307 -7.248 -0.745 1.00 78.12 209 LEU A N 1
ATOM 1680 C CA . LEU A 1 209 ? 5.741 -7.483 -0.643 1.00 78.12 209 LEU A CA 1
ATOM 1681 C C . LEU A 1 209 ? 6.336 -6.702 0.529 1.00 78.12 209 LEU A C 1
ATOM 1683 O O . LEU A 1 209 ? 6.022 -5.529 0.728 1.00 78.12 209 LEU A O 1
ATOM 1687 N N . SER A 1 210 ? 7.303 -7.289 1.227 1.00 73.94 210 SER A N 1
ATOM 1688 C CA . SER A 1 210 ? 8.107 -6.585 2.238 1.00 73.94 210 SER A CA 1
ATOM 1689 C C . SER A 1 210 ? 9.258 -5.757 1.642 1.00 73.94 210 SER A C 1
ATOM 1691 O O . SER A 1 210 ? 10.209 -5.441 2.345 1.00 73.94 210 SER A O 1
ATOM 1693 N N . ILE A 1 211 ? 9.170 -5.406 0.356 1.00 81.06 211 ILE A N 1
ATOM 1694 C CA . ILE A 1 211 ? 10.138 -4.580 -0.380 1.00 81.06 211 ILE A CA 1
ATOM 1695 C C . ILE A 1 211 ? 9.675 -3.122 -0.340 1.00 81.06 211 ILE A C 1
ATOM 1697 O O . ILE A 1 211 ? 8.514 -2.851 -0.668 1.00 81.06 211 ILE A O 1
ATOM 1701 N N . LYS A 1 212 ? 10.543 -2.187 0.052 1.00 83.69 212 LYS A N 1
ATOM 1702 C CA . LYS A 1 212 ? 10.171 -0.778 0.238 1.00 83.69 212 LYS A CA 1
ATOM 1703 C C . LYS A 1 212 ? 10.241 0.012 -1.059 1.00 83.69 212 LYS A C 1
ATOM 1705 O O . LYS A 1 212 ? 9.257 0.654 -1.418 1.00 83.69 212 LYS A O 1
ATOM 1710 N N . TYR A 1 213 ? 11.381 -0.042 -1.743 1.00 88.44 213 TYR A N 1
ATOM 1711 C CA . TYR A 1 213 ? 11.675 0.818 -2.886 1.00 88.44 213 TYR A CA 1
ATOM 1712 C C . TYR A 1 213 ? 11.602 0.022 -4.184 1.00 88.44 213 TYR A C 1
ATOM 1714 O O . TYR A 1 213 ? 12.482 -0.775 -4.520 1.00 88.44 213 TYR A O 1
ATOM 1722 N N . ILE A 1 214 ? 10.504 0.241 -4.898 1.00 91.44 214 ILE A N 1
ATOM 1723 C CA . ILE A 1 214 ? 10.142 -0.470 -6.115 1.00 91.44 214 ILE A CA 1
ATOM 1724 C C . ILE A 1 214 ? 10.037 0.533 -7.260 1.00 91.44 214 ILE A C 1
ATOM 1726 O O . ILE A 1 214 ? 9.212 1.452 -7.215 1.00 91.44 214 ILE A O 1
ATOM 1730 N N . LYS A 1 215 ? 10.839 0.304 -8.301 1.00 93.31 215 LYS A N 1
ATOM 1731 C CA . LYS A 1 215 ? 10.818 1.065 -9.547 1.00 93.31 215 LYS A CA 1
ATOM 1732 C C . LYS A 1 215 ? 10.082 0.300 -10.646 1.00 93.31 215 LYS A C 1
ATOM 1734 O O . LYS A 1 215 ? 10.197 -0.915 -10.790 1.00 93.31 215 LYS A O 1
ATOM 1739 N N . LYS A 1 216 ? 9.315 1.015 -11.454 1.00 92.50 216 LYS A N 1
ATOM 1740 C CA . LYS A 1 216 ? 8.672 0.531 -12.668 1.00 92.50 216 LYS A CA 1
ATOM 1741 C C . LYS A 1 216 ? 9.693 0.565 -13.797 1.00 92.50 216 LYS A C 1
ATOM 1743 O O . LYS A 1 216 ? 10.202 1.621 -14.157 1.00 92.50 216 LYS A O 1
ATOM 1748 N N . MET A 1 217 ? 9.946 -0.590 -14.393 1.00 88.62 217 MET A N 1
ATOM 1749 C CA . MET A 1 217 ? 10.646 -0.700 -15.664 1.00 88.62 217 MET A CA 1
ATOM 1750 C C . MET A 1 217 ? 9.628 -0.831 -16.792 1.00 88.62 217 MET A C 1
ATOM 1752 O O . MET A 1 217 ? 8.549 -1.407 -16.634 1.00 88.62 217 MET A O 1
ATOM 1756 N N . LYS A 1 218 ? 9.962 -0.269 -17.956 1.00 76.25 218 LYS A N 1
ATOM 1757 C CA . LYS A 1 218 ? 9.133 -0.453 -19.149 1.00 76.25 218 LYS A CA 1
ATOM 1758 C C . LYS A 1 218 ? 9.113 -1.939 -19.534 1.00 76.25 218 LYS A C 1
ATOM 1760 O O . LYS A 1 218 ? 10.145 -2.597 -19.384 1.00 76.25 218 LYS A O 1
ATOM 1765 N N . PRO A 1 219 ? 7.987 -2.445 -20.072 1.00 71.00 219 PRO A N 1
ATOM 1766 C CA . PRO A 1 219 ? 7.946 -3.752 -20.719 1.00 71.00 219 PRO A CA 1
ATOM 1767 C C . PRO A 1 219 ? 9.127 -3.913 -21.681 1.00 71.00 219 PRO A C 1
ATOM 1769 O O . PRO A 1 219 ? 9.418 -3.011 -22.471 1.00 71.00 219 PRO A O 1
ATOM 1772 N N . GLY A 1 220 ? 9.836 -5.034 -21.571 1.00 67.25 220 GLY A N 1
ATOM 1773 C CA . GLY A 1 220 ? 11.100 -5.271 -22.265 1.00 67.25 220 GLY A CA 1
ATOM 1774 C C . GLY A 1 220 ? 11.274 -6.731 -22.680 1.00 67.25 220 GLY A C 1
ATOM 1775 O O . GLY A 1 220 ? 10.345 -7.528 -22.609 1.00 67.25 220 GLY A O 1
ATOM 1776 N N . GLN A 1 221 ? 12.484 -7.092 -23.118 1.00 71.44 221 GLN A N 1
ATOM 1777 C CA . GLN A 1 221 ? 12.810 -8.460 -23.554 1.00 71.44 221 GLN A CA 1
ATOM 1778 C C . GLN A 1 221 ? 13.021 -9.451 -22.399 1.00 71.44 221 GLN A C 1
ATOM 1780 O O . GLN A 1 221 ? 13.201 -10.643 -22.640 1.00 71.44 221 GLN A O 1
ATOM 1785 N N . ILE A 1 222 ? 13.027 -8.986 -21.150 1.00 83.62 222 ILE A N 1
ATOM 1786 C CA . ILE A 1 222 ? 13.229 -9.850 -19.988 1.00 83.62 222 ILE A CA 1
ATOM 1787 C C . ILE A 1 222 ? 11.913 -10.573 -19.698 1.00 83.62 222 ILE A C 1
ATOM 1789 O O . ILE A 1 222 ? 10.933 -9.947 -19.301 1.00 83.62 222 ILE A O 1
ATOM 1793 N N . LYS A 1 223 ? 11.910 -11.895 -19.907 1.00 89.00 223 LYS A N 1
ATOM 1794 C CA . LYS A 1 223 ? 10.783 -12.801 -19.620 1.00 89.00 223 LYS A CA 1
ATOM 1795 C C . LYS A 1 223 ? 9.420 -12.291 -20.148 1.00 89.00 223 LYS A C 1
ATOM 1797 O O . LYS A 1 223 ? 8.463 -12.185 -19.380 1.00 89.00 223 LYS A O 1
ATOM 1802 N N . PRO A 1 224 ? 9.287 -12.009 -21.457 1.00 87.50 224 PRO A N 1
ATOM 1803 C CA . PRO A 1 224 ? 8.073 -11.415 -22.035 1.00 87.50 224 PRO A CA 1
ATOM 1804 C C . PRO A 1 224 ? 6.832 -12.320 -21.921 1.00 87.50 224 PRO A C 1
ATOM 1806 O O . PRO A 1 224 ? 5.695 -11.852 -22.010 1.00 87.50 224 PRO A O 1
ATOM 1809 N N . ASP A 1 225 ? 7.033 -13.622 -21.705 1.00 89.75 225 ASP A N 1
ATOM 1810 C CA . ASP A 1 225 ? 5.949 -14.589 -21.538 1.00 89.75 225 ASP A CA 1
ATOM 1811 C C . ASP A 1 225 ? 5.295 -14.543 -20.151 1.00 89.75 225 ASP A C 1
ATOM 1813 O O . ASP A 1 225 ? 4.144 -14.975 -20.013 1.00 89.75 225 ASP A O 1
ATOM 1817 N N . ALA A 1 226 ? 5.976 -13.985 -19.148 1.00 95.06 226 ALA A N 1
ATOM 1818 C CA . ALA A 1 226 ? 5.432 -13.784 -17.810 1.00 95.06 226 ALA A CA 1
ATOM 1819 C C . ALA A 1 226 ? 4.348 -12.701 -17.806 1.00 95.06 226 ALA A C 1
ATOM 1821 O O . ALA A 1 226 ? 4.384 -11.773 -18.617 1.00 95.06 226 ALA A O 1
ATOM 1822 N N . ASP A 1 227 ? 3.394 -12.799 -16.881 1.00 94.50 227 ASP A N 1
ATOM 1823 C CA . ASP A 1 227 ? 2.414 -11.737 -16.652 1.00 94.50 227 ASP A CA 1
ATOM 1824 C C . ASP A 1 227 ? 3.059 -10.533 -15.948 1.00 94.50 227 ASP A C 1
ATOM 1826 O O . ASP A 1 227 ? 2.767 -9.384 -16.289 1.00 94.50 227 ASP A O 1
ATOM 1830 N N . LEU A 1 228 ? 3.977 -10.798 -15.012 1.00 95.12 228 LEU A N 1
ATOM 1831 C CA . LEU A 1 228 ? 4.772 -9.790 -14.313 1.00 95.12 228 LEU A CA 1
ATOM 1832 C C . LEU A 1 228 ? 6.144 -10.359 -13.925 1.00 95.12 228 LEU A C 1
ATOM 1834 O O . LEU A 1 228 ? 6.261 -11.527 -13.559 1.00 95.12 228 LEU A O 1
ATOM 1838 N N . VAL A 1 229 ? 7.177 -9.522 -13.993 1.00 96.00 229 VAL A N 1
ATOM 1839 C CA . VAL A 1 229 ? 8.542 -9.848 -13.556 1.00 96.00 229 VAL A CA 1
ATOM 1840 C C . VAL A 1 229 ? 8.901 -8.986 -12.350 1.00 96.00 229 VAL A C 1
ATOM 1842 O O . VAL A 1 229 ? 8.735 -7.765 -12.395 1.00 96.00 229 VAL A O 1
ATOM 1845 N N . ILE A 1 230 ? 9.409 -9.619 -11.294 1.00 95.12 230 ILE A N 1
ATOM 1846 C CA . ILE A 1 230 ? 9.960 -8.981 -10.098 1.00 95.12 230 ILE A CA 1
ATOM 1847 C C . ILE A 1 230 ? 11.468 -9.197 -10.107 1.00 95.12 230 ILE A C 1
ATOM 1849 O O . ILE A 1 230 ? 11.927 -10.320 -9.934 1.00 95.12 230 ILE A O 1
ATOM 1853 N N . ILE A 1 231 ? 12.246 -8.133 -10.265 1.00 94.31 231 ILE A N 1
ATOM 1854 C CA . ILE A 1 231 ? 13.697 -8.160 -10.061 1.00 94.31 231 ILE A CA 1
ATOM 1855 C C . ILE A 1 231 ? 13.952 -7.648 -8.647 1.00 94.31 231 ILE A C 1
ATOM 1857 O O . ILE A 1 231 ? 13.656 -6.490 -8.359 1.00 94.31 231 ILE A O 1
ATOM 1861 N N . THR A 1 232 ? 14.430 -8.497 -7.738 1.00 87.19 232 THR A N 1
ATOM 1862 C CA . THR A 1 232 ? 14.578 -8.137 -6.319 1.00 87.19 232 THR A CA 1
ATOM 1863 C C . THR A 1 232 ? 15.934 -7.493 -6.068 1.00 87.19 232 THR A C 1
ATOM 1865 O O . THR A 1 232 ? 16.951 -8.150 -6.264 1.00 87.19 232 THR A O 1
ATOM 1868 N N . GLY A 1 233 ? 15.956 -6.253 -5.588 1.00 86.00 233 GLY A N 1
ATOM 1869 C CA . GLY A 1 233 ? 17.181 -5.562 -5.179 1.00 86.00 233 GLY A CA 1
ATOM 1870 C C . GLY A 1 233 ? 17.453 -5.636 -3.677 1.00 86.00 233 GLY A C 1
ATOM 1871 O O . GLY A 1 233 ? 16.667 -6.198 -2.911 1.00 86.00 233 GLY A O 1
ATOM 1872 N N 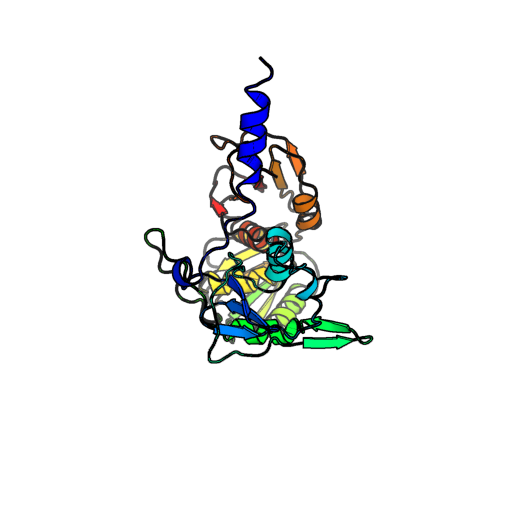. LYS A 1 234 ? 18.574 -5.047 -3.253 1.00 78.31 234 LYS A N 1
ATOM 1873 C CA . LYS A 1 234 ? 19.035 -5.038 -1.852 1.00 78.31 234 LYS A CA 1
ATOM 1874 C C . LYS A 1 234 ? 18.121 -4.272 -0.891 1.00 78.31 234 LYS A C 1
ATOM 1876 O O . LYS A 1 234 ? 18.118 -4.586 0.294 1.00 78.31 234 LYS A O 1
ATOM 1881 N N . ASP A 1 235 ? 17.357 -3.286 -1.374 1.00 72.44 235 ASP A N 1
ATOM 1882 C CA . ASP A 1 235 ? 16.396 -2.444 -0.621 1.00 72.44 235 ASP A CA 1
ATOM 1883 C C . ASP A 1 235 ? 17.016 -1.551 0.485 1.00 72.44 235 ASP A C 1
ATOM 1885 O O . ASP A 1 235 ? 16.502 -0.472 0.773 1.00 72.44 235 ASP A O 1
ATOM 1889 N N . THR A 1 236 ? 18.154 -1.939 1.072 1.00 71.94 236 THR A N 1
ATOM 1890 C CA . THR A 1 236 ? 18.885 -1.216 2.128 1.00 71.94 236 THR A CA 1
ATOM 1891 C C . THR A 1 236 ? 19.952 -0.249 1.606 1.00 71.94 236 THR A C 1
ATOM 1893 O O . THR A 1 236 ? 20.337 0.668 2.327 1.00 71.94 236 THR A O 1
ATOM 1896 N N . GLU A 1 237 ? 20.416 -0.416 0.363 1.00 71.81 237 GLU A N 1
ATOM 1897 C CA . GLU A 1 237 ? 21.524 0.348 -0.250 1.00 71.81 237 GLU A CA 1
ATOM 1898 C C . GLU A 1 237 ? 21.062 1.261 -1.400 1.00 71.81 237 GLU A C 1
ATOM 1900 O O . GLU A 1 237 ? 21.820 1.608 -2.304 1.00 71.81 237 GLU A O 1
ATOM 1905 N N . THR A 1 238 ? 19.788 1.644 -1.404 1.00 77.38 238 THR A N 1
ATOM 1906 C CA . THR A 1 238 ? 19.188 2.381 -2.523 1.00 77.38 238 THR A CA 1
ATOM 1907 C C . THR A 1 238 ? 19.646 3.836 -2.599 1.00 77.38 238 THR A C 1
ATOM 1909 O O . THR A 1 238 ? 19.775 4.387 -3.686 1.00 77.38 238 THR A O 1
ATOM 1912 N N . GLY A 1 239 ? 19.896 4.480 -1.454 1.00 84.88 239 GLY A N 1
ATOM 1913 C CA . GLY A 1 239 ? 20.059 5.937 -1.389 1.00 84.88 239 GLY A CA 1
ATOM 1914 C C . GLY A 1 239 ? 18.749 6.708 -1.609 1.00 84.88 239 GLY A C 1
ATOM 1915 O O . GLY A 1 239 ? 18.777 7.938 -1.679 1.00 84.88 239 GLY A O 1
ATOM 1916 N N . PHE A 1 240 ? 17.617 5.999 -1.685 1.00 93.00 240 PHE A N 1
ATOM 1917 C CA . PHE A 1 240 ? 16.296 6.570 -1.911 1.00 93.00 240 PHE A CA 1
ATOM 1918 C C . PHE A 1 240 ? 15.832 7.396 -0.713 1.00 93.00 240 PHE A C 1
ATOM 1920 O O . PHE A 1 240 ? 15.957 6.966 0.437 1.00 93.00 240 PHE A O 1
ATOM 1927 N N . LYS A 1 241 ? 15.255 8.570 -0.973 1.00 94.94 241 LYS A N 1
ATOM 1928 C CA . LYS A 1 241 ? 14.812 9.495 0.075 1.00 94.94 241 LYS A CA 1
ATOM 1929 C C . LYS A 1 241 ? 13.297 9.549 0.180 1.00 94.94 241 LYS A C 1
ATOM 1931 O O . LYS A 1 241 ? 12.601 9.830 -0.789 1.00 94.94 241 LYS A O 1
ATOM 1936 N N . THR A 1 242 ? 12.797 9.359 1.395 1.00 95.50 242 THR A N 1
ATOM 1937 C CA . THR A 1 242 ? 11.402 9.652 1.735 1.00 95.50 242 THR A CA 1
ATOM 1938 C C . THR A 1 242 ? 11.378 10.957 2.516 1.00 95.50 242 THR A C 1
ATOM 1940 O O . THR A 1 242 ? 11.870 11.008 3.640 1.00 95.50 242 THR A O 1
ATOM 1943 N N . GLU A 1 243 ? 10.846 12.026 1.935 1.00 96.00 243 GLU A N 1
ATOM 1944 C CA . GLU A 1 243 ? 10.828 13.349 2.564 1.00 96.00 243 GLU A CA 1
ATOM 1945 C C . GLU A 1 243 ? 9.402 13.741 2.938 1.00 96.00 243 GLU A C 1
ATOM 1947 O O . GLU A 1 243 ? 8.476 13.584 2.147 1.00 96.00 243 GLU A O 1
ATOM 1952 N N . ILE A 1 244 ? 9.221 14.269 4.146 1.00 95.50 244 ILE A N 1
ATOM 1953 C CA . ILE A 1 244 ? 7.951 14.816 4.621 1.00 95.50 244 ILE A CA 1
ATOM 1954 C C . ILE A 1 244 ? 8.107 16.329 4.697 1.00 95.50 244 ILE A C 1
ATOM 1956 O O . ILE A 1 244 ? 8.955 16.824 5.439 1.00 95.50 244 ILE A O 1
ATOM 1960 N N . MET A 1 245 ? 7.276 17.067 3.969 1.00 94.69 245 MET A N 1
ATOM 1961 C CA . MET A 1 245 ? 7.218 18.523 4.037 1.00 94.69 245 MET A CA 1
ATOM 1962 C C . MET A 1 245 ? 5.895 18.967 4.646 1.00 94.69 245 MET A C 1
ATOM 1964 O O . MET A 1 245 ? 4.823 18.651 4.124 1.00 94.69 245 MET A O 1
ATOM 1968 N N . SER A 1 246 ? 5.979 19.712 5.749 1.00 92.06 246 SER A N 1
ATOM 1969 C CA . SER A 1 246 ? 4.802 20.210 6.460 1.00 92.06 246 SER A CA 1
ATOM 1970 C C . SER A 1 246 ? 5.007 21.589 7.066 1.00 92.06 246 SER A C 1
ATOM 1972 O O . SER A 1 246 ? 6.119 21.963 7.445 1.00 92.06 246 SER A O 1
ATOM 1974 N N . ALA A 1 247 ? 3.911 22.329 7.219 1.00 85.00 247 ALA A N 1
ATOM 1975 C CA . ALA A 1 247 ? 3.900 23.597 7.942 1.00 85.00 247 ALA A CA 1
ATOM 1976 C C . ALA A 1 247 ? 4.019 23.407 9.469 1.00 85.00 247 ALA A C 1
ATOM 1978 O O . ALA A 1 247 ? 4.441 24.331 10.177 1.00 85.00 247 ALA A O 1
ATOM 1979 N N . ALA A 1 248 ? 3.679 22.220 9.981 1.00 83.12 248 ALA A N 1
ATOM 1980 C CA . ALA A 1 248 ? 3.749 21.846 11.391 1.00 83.12 248 ALA A CA 1
ATOM 1981 C C . ALA A 1 248 ? 4.534 20.537 11.585 1.00 83.12 248 ALA A C 1
ATOM 1983 O O . ALA A 1 248 ? 4.754 19.785 10.644 1.00 83.12 248 ALA A O 1
ATOM 1984 N N . GLU A 1 249 ? 5.027 20.282 12.799 1.00 77.31 249 GLU A N 1
ATOM 1985 C CA . GLU A 1 249 ? 5.662 18.992 13.093 1.00 77.31 249 GLU A CA 1
ATOM 1986 C C . GLU A 1 249 ? 4.627 17.864 13.059 1.00 77.31 249 GLU A C 1
ATOM 1988 O O . GLU A 1 249 ? 3.647 17.912 13.801 1.00 77.31 249 GLU A O 1
ATOM 1993 N N . ASN A 1 250 ? 4.898 16.816 12.272 1.00 73.44 250 ASN A N 1
ATOM 1994 C CA . ASN A 1 250 ? 4.000 15.671 12.131 1.00 73.44 250 ASN A CA 1
ATOM 1995 C C . ASN A 1 250 ? 4.627 14.370 12.639 1.00 73.44 250 ASN A C 1
ATOM 1997 O O . ASN A 1 250 ? 5.167 13.555 11.879 1.00 73.44 250 ASN A O 1
ATOM 2001 N N . SER A 1 251 ? 4.539 14.154 13.950 1.00 73.62 251 SER A N 1
ATOM 2002 C CA . SER A 1 251 ? 5.046 12.933 14.584 1.00 73.62 251 SER A CA 1
ATOM 2003 C C . SER A 1 251 ? 4.289 11.673 14.142 1.00 73.62 251 SER A C 1
ATOM 2005 O O . SER A 1 251 ? 4.888 10.603 14.059 1.00 73.62 251 SER A O 1
ATOM 2007 N N . ALA A 1 252 ? 3.005 11.786 13.787 1.00 84.62 252 ALA A N 1
ATOM 2008 C CA . ALA A 1 252 ? 2.176 10.644 13.404 1.00 84.62 252 ALA A CA 1
ATOM 2009 C C . ALA A 1 252 ? 2.558 10.062 12.033 1.00 84.62 252 ALA A C 1
ATOM 2011 O O . ALA A 1 252 ? 2.681 8.844 11.896 1.00 84.62 252 ALA A O 1
ATOM 2012 N N . ILE A 1 253 ? 2.770 10.911 11.020 1.00 85.94 253 ILE A N 1
ATOM 2013 C CA . ILE A 1 253 ? 3.245 10.467 9.700 1.00 85.94 253 ILE A CA 1
ATOM 2014 C C . ILE A 1 253 ? 4.675 9.941 9.815 1.00 85.94 253 ILE A C 1
ATOM 2016 O O . ILE A 1 253 ? 4.976 8.876 9.278 1.00 85.94 253 ILE A O 1
ATOM 2020 N N . THR A 1 254 ? 5.533 10.640 10.561 1.00 87.31 254 THR A N 1
ATOM 2021 C CA . THR A 1 254 ? 6.925 10.218 10.772 1.00 87.31 254 THR A CA 1
ATOM 2022 C C . THR A 1 254 ? 6.998 8.817 11.385 1.00 87.31 254 THR A C 1
ATOM 2024 O O . THR A 1 254 ? 7.747 7.976 10.893 1.00 87.31 254 THR A O 1
ATOM 2027 N N . GLU A 1 255 ? 6.173 8.522 12.397 1.00 88.31 255 GLU A N 1
ATOM 2028 C CA . GLU A 1 255 ? 6.138 7.193 13.019 1.00 88.31 255 GLU A CA 1
ATOM 2029 C C . GLU A 1 255 ? 5.583 6.122 12.070 1.00 88.31 255 GLU A C 1
ATOM 2031 O O . GLU A 1 255 ? 6.178 5.051 11.947 1.00 88.31 255 GLU A O 1
ATOM 2036 N N . LYS A 1 256 ? 4.498 6.406 11.331 1.00 88.62 256 LYS A N 1
ATOM 2037 C CA . LYS A 1 256 ? 3.961 5.468 10.324 1.00 88.62 256 LYS A CA 1
ATOM 2038 C C . LYS A 1 256 ? 5.000 5.098 9.271 1.00 88.62 256 LYS A C 1
ATOM 2040 O O . LYS A 1 256 ? 5.042 3.957 8.821 1.00 88.62 256 LYS A O 1
ATOM 2045 N N . LEU A 1 257 ? 5.831 6.058 8.879 1.00 90.69 257 LEU A N 1
ATOM 2046 C CA . LEU A 1 257 ? 6.829 5.889 7.832 1.00 90.69 257 LEU A CA 1
ATOM 2047 C C . LEU A 1 257 ? 8.200 5.466 8.354 1.00 90.69 257 LEU A C 1
ATOM 2049 O O . LEU A 1 257 ? 9.116 5.346 7.553 1.00 90.69 257 LEU A O 1
ATOM 2053 N N . LYS A 1 258 ? 8.371 5.182 9.649 1.00 90.44 258 LYS A N 1
ATOM 2054 C CA . LYS A 1 258 ? 9.672 4.888 10.276 1.00 90.44 258 LYS A CA 1
ATOM 2055 C C . LYS A 1 258 ? 10.523 3.853 9.531 1.00 90.44 258 LYS A C 1
ATOM 2057 O O . LYS A 1 258 ? 11.740 4.002 9.455 1.00 90.44 258 LYS A O 1
ATOM 2062 N N . ALA A 1 259 ? 9.897 2.833 8.937 1.00 86.56 259 ALA A N 1
ATOM 2063 C CA . ALA A 1 259 ? 10.587 1.814 8.141 1.00 86.56 259 ALA A CA 1
ATOM 2064 C C . ALA A 1 259 ? 11.269 2.369 6.872 1.00 86.56 259 ALA A C 1
ATOM 2066 O O . ALA A 1 259 ? 12.219 1.759 6.384 1.00 86.56 259 ALA A O 1
ATOM 2067 N N . TYR A 1 260 ? 10.809 3.512 6.365 1.00 90.69 260 TYR A N 1
ATOM 2068 C CA . TYR A 1 260 ? 11.344 4.248 5.215 1.00 90.69 260 TYR A CA 1
ATOM 2069 C C . TYR A 1 260 ? 12.323 5.359 5.621 1.00 90.69 260 TYR A C 1
ATOM 2071 O O . TYR A 1 260 ? 12.730 6.152 4.775 1.00 90.69 260 TYR A O 1
ATOM 2079 N N . THR A 1 261 ? 12.682 5.441 6.912 1.00 90.75 261 THR A N 1
ATOM 2080 C CA . THR A 1 261 ? 13.635 6.424 7.460 1.00 90.75 261 THR A CA 1
ATOM 2081 C C . THR A 1 261 ? 13.375 7.852 6.951 1.00 90.75 261 THR A C 1
ATOM 2083 O O . THR A 1 261 ? 14.240 8.436 6.295 1.00 90.75 261 THR A O 1
ATOM 2086 N N . PRO A 1 262 ? 12.168 8.402 7.177 1.00 93.44 262 PRO A N 1
ATOM 2087 C CA . PRO A 1 262 ? 11.743 9.631 6.532 1.00 93.44 262 PRO A CA 1
ATOM 2088 C C . PRO A 1 262 ? 12.497 10.841 7.089 1.00 93.44 262 PRO A C 1
ATOM 2090 O O . PRO A 1 262 ? 12.782 10.919 8.285 1.00 93.44 262 PRO A O 1
ATOM 2093 N N . VAL A 1 263 ? 12.761 11.820 6.228 1.00 93.44 263 VAL A N 1
ATOM 2094 C CA . VAL A 1 263 ? 13.349 13.106 6.612 1.00 93.44 263 VAL A CA 1
ATOM 2095 C C . VAL A 1 263 ? 12.246 14.151 6.682 1.00 93.44 263 VAL A C 1
ATOM 2097 O O . VAL A 1 263 ? 11.600 14.452 5.681 1.00 93.44 263 VAL A O 1
ATOM 2100 N N . PHE A 1 264 ? 12.028 14.715 7.868 1.00 92.94 264 PHE A N 1
ATOM 2101 C CA . PHE A 1 264 ? 11.062 15.791 8.058 1.00 92.94 264 PHE A CA 1
ATOM 2102 C C . PHE A 1 264 ? 11.692 17.156 7.767 1.00 92.94 264 PHE A C 1
ATOM 2104 O O . PHE A 1 264 ? 12.745 17.494 8.307 1.00 92.94 264 PHE A O 1
ATOM 2111 N N . THR A 1 265 ? 10.996 17.963 6.971 1.00 92.62 265 THR A N 1
ATOM 2112 C CA . THR A 1 265 ? 11.353 19.347 6.669 1.00 92.62 265 THR A CA 1
ATOM 2113 C C . THR A 1 265 ? 10.162 20.253 6.942 1.00 92.62 265 THR A C 1
ATOM 2115 O O . THR A 1 265 ? 9.104 20.131 6.322 1.00 92.62 265 THR A O 1
ATOM 2118 N N . LYS A 1 266 ? 10.341 21.219 7.846 1.00 92.38 266 LYS A N 1
ATOM 2119 C CA . LYS A 1 266 ? 9.337 22.259 8.062 1.00 92.38 266 LYS A CA 1
ATOM 2120 C C . LYS A 1 266 ? 9.361 23.249 6.898 1.00 92.38 266 LYS A C 1
ATOM 2122 O O . LYS A 1 266 ? 10.382 23.894 6.664 1.00 92.38 266 LYS A O 1
ATOM 2127 N N . ALA A 1 267 ? 8.242 23.402 6.205 1.00 91.81 267 ALA A N 1
ATOM 2128 C CA . ALA A 1 267 ? 8.098 24.308 5.075 1.00 91.81 267 ALA A CA 1
ATOM 2129 C C . ALA A 1 267 ? 6.686 24.904 5.033 1.00 91.81 267 ALA A C 1
ATOM 2131 O O . ALA A 1 267 ? 5.706 24.243 5.351 1.00 91.81 267 ALA A O 1
ATOM 2132 N N . ASP A 1 268 ? 6.571 26.157 4.596 1.00 91.50 268 ASP A N 1
ATOM 2133 C CA . ASP A 1 268 ? 5.264 26.785 4.356 1.00 91.50 268 ASP A CA 1
ATOM 2134 C C . ASP A 1 268 ? 4.750 26.518 2.931 1.00 91.50 268 ASP A C 1
ATOM 2136 O O . ASP A 1 268 ? 3.552 26.629 2.666 1.00 91.50 268 ASP A O 1
ATOM 2140 N N . LYS A 1 269 ? 5.656 26.184 2.005 1.00 93.00 269 LYS A N 1
ATOM 2141 C CA . LYS A 1 269 ? 5.363 25.959 0.590 1.00 93.00 269 LYS A CA 1
ATOM 2142 C C . LYS A 1 269 ? 6.212 24.835 0.011 1.00 93.00 269 LYS A C 1
ATOM 2144 O O . LYS A 1 269 ? 7.358 24.660 0.417 1.00 93.00 269 LYS A O 1
ATOM 2149 N N . TYR A 1 270 ? 5.671 24.167 -0.999 1.00 92.06 270 TYR A N 1
ATOM 2150 C CA . TYR A 1 270 ? 6.411 23.292 -1.903 1.00 92.06 270 TYR A CA 1
ATOM 2151 C C . TYR A 1 270 ? 6.031 23.640 -3.341 1.00 92.06 270 TYR A C 1
ATOM 2153 O O . TYR A 1 270 ? 4.867 23.508 -3.717 1.00 92.06 270 TYR A O 1
ATOM 2161 N N . LYS A 1 271 ? 6.996 24.117 -4.139 1.00 90.50 271 LYS A N 1
ATOM 2162 C CA . LYS A 1 271 ? 6.722 24.723 -5.456 1.00 90.50 271 LYS A CA 1
ATOM 2163 C C . LYS A 1 271 ? 5.621 25.794 -5.317 1.00 90.50 271 LYS A C 1
ATOM 2165 O O . LYS A 1 271 ? 5.735 26.672 -4.460 1.00 90.50 271 LYS A O 1
ATOM 2170 N N . ASP A 1 272 ? 4.547 25.690 -6.093 1.00 89.56 272 ASP A N 1
ATOM 2171 C CA . ASP A 1 272 ? 3.404 26.609 -6.053 1.00 89.56 272 ASP A CA 1
ATOM 2172 C C . ASP A 1 272 ? 2.332 26.226 -5.011 1.00 89.56 272 ASP A C 1
ATOM 2174 O O . ASP A 1 272 ? 1.316 26.910 -4.876 1.00 89.56 272 ASP A O 1
ATOM 2178 N N . ILE A 1 273 ? 2.547 25.152 -4.241 1.00 89.50 273 ILE A N 1
ATOM 2179 C CA . ILE A 1 273 ? 1.599 24.647 -3.242 1.00 89.50 273 ILE A CA 1
ATOM 2180 C C . ILE A 1 273 ? 1.834 25.343 -1.899 1.00 89.50 273 ILE A C 1
ATOM 2182 O O . ILE A 1 273 ? 2.927 25.293 -1.336 1.00 89.50 273 ILE A O 1
ATOM 2186 N N . ASP A 1 274 ? 0.783 25.958 -1.358 1.00 91.56 274 ASP A N 1
ATOM 2187 C CA . ASP A 1 274 ? 0.732 26.491 0.008 1.00 91.56 274 ASP A CA 1
ATOM 2188 C C . ASP A 1 274 ? 0.326 25.376 0.983 1.00 91.56 274 ASP A C 1
ATOM 2190 O O . ASP A 1 274 ? -0.837 24.960 1.020 1.00 91.56 274 ASP A O 1
ATOM 2194 N N . LEU A 1 275 ? 1.281 24.891 1.782 1.00 90.25 275 LEU A N 1
ATOM 2195 C CA . LEU A 1 275 ? 1.084 23.725 2.651 1.00 90.25 275 LEU A CA 1
ATOM 2196 C C . LEU A 1 275 ? 0.058 23.989 3.758 1.00 90.25 275 LEU A C 1
ATOM 2198 O O . LEU A 1 275 ? -0.621 23.070 4.207 1.00 90.25 275 LEU A O 1
ATOM 2202 N N . LYS A 1 276 ? -0.162 25.253 4.141 1.00 88.06 276 LYS A N 1
ATOM 2203 C CA . LYS A 1 276 ? -1.185 25.621 5.137 1.00 88.06 276 LYS A CA 1
ATOM 2204 C C . LYS A 1 276 ? -2.612 25.449 4.612 1.00 88.06 276 LYS A C 1
ATOM 2206 O O . LYS A 1 276 ? -3.553 25.376 5.412 1.00 88.06 276 LYS A O 1
ATOM 2211 N N . LYS A 1 277 ? -2.774 25.407 3.286 1.00 86.69 277 LYS A N 1
ATOM 2212 C CA . LYS A 1 277 ? -4.053 25.229 2.583 1.00 86.69 277 LYS A CA 1
ATOM 2213 C C . LYS A 1 277 ? -4.256 23.811 2.060 1.00 86.69 277 LYS A C 1
ATOM 2215 O O . LYS A 1 277 ? -5.339 23.522 1.555 1.00 86.69 277 LYS A O 1
ATOM 2220 N N . LEU A 1 278 ? -3.249 22.946 2.172 1.00 81.88 278 LEU A N 1
ATOM 2221 C CA . LEU A 1 278 ? -3.360 21.564 1.733 1.00 81.88 278 LEU A CA 1
ATOM 2222 C C . LEU A 1 278 ? -4.429 20.838 2.560 1.00 81.88 278 LEU A C 1
ATOM 2224 O O . LEU A 1 278 ? -4.524 21.010 3.778 1.00 81.88 278 LEU A O 1
ATOM 2228 N N . THR A 1 279 ? -5.244 20.038 1.879 1.00 81.75 279 THR A N 1
ATOM 2229 C CA . THR A 1 279 ? -6.225 19.157 2.517 1.00 81.75 279 THR A CA 1
ATOM 2230 C C . THR A 1 279 ? -5.755 17.718 2.349 1.00 81.75 279 THR A C 1
ATOM 2232 O O . THR A 1 279 ? -5.527 17.260 1.233 1.00 81.75 279 THR A O 1
ATOM 2235 N N . GLY A 1 280 ? -5.560 17.017 3.467 1.00 84.69 280 GLY A N 1
ATOM 2236 C CA . GLY A 1 280 ? -5.016 15.659 3.466 1.00 84.69 280 GLY A CA 1
ATOM 2237 C C . GLY A 1 280 ? -3.521 15.587 3.135 1.00 84.69 280 GLY A C 1
ATOM 2238 O O . GLY A 1 280 ? -2.770 16.537 3.355 1.00 84.69 280 GLY A O 1
ATOM 2239 N N . ILE A 1 281 ? -3.106 14.420 2.637 1.00 89.44 281 ILE A N 1
ATOM 2240 C CA . ILE A 1 281 ? -1.715 14.084 2.313 1.00 89.44 281 ILE A CA 1
ATOM 2241 C C . ILE A 1 281 ? -1.585 13.958 0.796 1.00 89.44 281 ILE A C 1
ATOM 2243 O O . ILE A 1 281 ? -2.366 13.227 0.189 1.00 89.44 281 ILE A O 1
ATOM 2247 N N . GLN A 1 282 ? -0.589 14.610 0.200 1.00 93.44 282 GLN A N 1
ATOM 2248 C CA . GLN A 1 282 ? -0.214 14.442 -1.208 1.00 93.44 282 GLN A CA 1
ATOM 2249 C C . GLN A 1 282 ? 1.151 13.765 -1.301 1.00 93.44 282 GLN A C 1
ATOM 2251 O O . GLN A 1 282 ? 2.066 14.134 -0.572 1.00 93.44 282 GLN A O 1
ATOM 2256 N N . ILE A 1 283 ? 1.316 12.814 -2.215 1.00 96.62 283 ILE A N 1
ATOM 2257 C CA . ILE A 1 283 ? 2.595 12.141 -2.460 1.00 96.62 283 ILE A CA 1
ATOM 2258 C C . ILE A 1 283 ? 3.057 12.495 -3.868 1.00 96.62 283 ILE A C 1
ATOM 2260 O O . ILE A 1 283 ? 2.392 12.151 -4.840 1.00 96.62 283 ILE A O 1
ATOM 2264 N N . ASN A 1 284 ? 4.189 13.184 -3.976 1.00 97.38 284 ASN A N 1
ATOM 2265 C CA . ASN A 1 284 ? 4.817 13.531 -5.246 1.00 97.38 284 ASN A CA 1
ATOM 2266 C C . ASN A 1 284 ? 5.928 12.524 -5.531 1.00 97.38 284 ASN A C 1
ATOM 2268 O O . ASN A 1 284 ? 6.737 12.236 -4.644 1.00 97.38 284 ASN A O 1
ATOM 2272 N N . TYR A 1 285 ? 5.954 11.981 -6.744 1.00 97.75 285 TYR A N 1
ATOM 2273 C CA . TYR A 1 285 ? 6.835 10.871 -7.102 1.00 97.75 285 TYR A CA 1
ATOM 2274 C C . TYR A 1 285 ? 7.261 10.949 -8.568 1.00 97.75 285 TYR A C 1
ATOM 2276 O O . TYR A 1 285 ? 6.498 11.412 -9.413 1.00 97.75 285 TYR A O 1
ATOM 2284 N N . ASN A 1 286 ? 8.461 10.471 -8.896 1.00 97.44 286 ASN A N 1
ATOM 2285 C CA . ASN A 1 286 ? 8.823 10.259 -10.296 1.00 97.44 286 ASN A CA 1
ATOM 2286 C C . ASN A 1 286 ? 7.962 9.118 -10.876 1.00 97.44 286 ASN A C 1
ATOM 2288 O O . ASN A 1 286 ? 7.765 8.136 -10.165 1.00 97.44 286 ASN A O 1
ATOM 2292 N N . PRO A 1 287 ? 7.489 9.167 -12.138 1.00 94.69 287 PRO A N 1
ATOM 2293 C CA . PRO A 1 287 ? 6.710 8.077 -12.740 1.00 94.69 287 PRO A CA 1
ATOM 2294 C C . PRO A 1 287 ? 7.316 6.670 -12.593 1.00 94.69 287 PRO A C 1
ATOM 2296 O O . PRO A 1 287 ? 6.581 5.686 -12.492 1.00 94.69 287 PRO A O 1
ATOM 2299 N N . GLU A 1 288 ? 8.647 6.550 -12.554 1.00 95.12 288 GLU A N 1
ATOM 2300 C CA . GLU A 1 288 ? 9.301 5.262 -12.303 1.00 95.12 288 GLU A CA 1
ATOM 2301 C C . GLU A 1 288 ? 9.091 4.759 -10.866 1.00 95.12 288 GLU A C 1
ATOM 2303 O O . GLU A 1 288 ? 9.048 3.560 -10.643 1.00 95.12 288 GLU A O 1
ATOM 2308 N N . ASP A 1 289 ? 8.869 5.629 -9.887 1.00 95.56 289 ASP A N 1
ATOM 2309 C CA . ASP A 1 289 ? 8.707 5.277 -8.473 1.00 95.56 289 ASP A CA 1
ATOM 2310 C C . ASP A 1 289 ? 7.236 5.029 -8.077 1.00 95.56 289 ASP A C 1
ATOM 2312 O O . ASP A 1 289 ? 6.911 4.934 -6.890 1.00 95.56 289 ASP A O 1
ATOM 2316 N N . TYR A 1 290 ? 6.330 4.901 -9.058 1.00 94.38 290 TYR A N 1
ATOM 2317 C CA . TYR A 1 290 ? 4.884 4.740 -8.848 1.00 94.38 290 TYR A CA 1
ATOM 2318 C C . TYR A 1 290 ? 4.527 3.682 -7.799 1.00 94.38 290 TYR A C 1
ATOM 2320 O O . TYR A 1 290 ? 3.732 3.945 -6.900 1.00 94.38 290 TYR A O 1
ATOM 2328 N N . TYR A 1 291 ? 5.130 2.493 -7.868 1.00 93.38 291 TYR A N 1
ATOM 2329 C CA . TYR A 1 291 ? 4.803 1.409 -6.937 1.00 93.38 291 TYR A CA 1
ATOM 2330 C C . TYR A 1 291 ? 5.221 1.728 -5.498 1.00 93.38 291 TYR A C 1
ATOM 2332 O O . TYR A 1 291 ? 4.510 1.374 -4.557 1.00 93.38 291 TYR A O 1
ATOM 2340 N N . THR A 1 292 ? 6.327 2.453 -5.314 1.00 94.06 292 THR A N 1
ATOM 2341 C CA . THR A 1 292 ? 6.728 2.969 -3.998 1.00 94.06 292 THR A CA 1
ATOM 2342 C C . THR A 1 292 ? 5.705 3.991 -3.496 1.00 94.06 292 THR A C 1
ATOM 2344 O O . THR A 1 292 ? 5.220 3.886 -2.368 1.00 94.06 292 THR A O 1
ATOM 2347 N N . ALA A 1 293 ? 5.311 4.942 -4.349 1.00 96.06 293 ALA A N 1
ATOM 2348 C CA . ALA A 1 293 ? 4.323 5.964 -4.015 1.00 96.06 293 ALA A CA 1
ATOM 2349 C C . ALA A 1 293 ? 2.954 5.364 -3.663 1.00 96.06 293 ALA A C 1
ATOM 2351 O O . ALA A 1 293 ? 2.343 5.767 -2.675 1.00 96.06 293 ALA A O 1
ATOM 2352 N N . TYR A 1 294 ? 2.507 4.352 -4.408 1.00 92.00 294 TYR A N 1
ATOM 2353 C CA . TYR A 1 294 ? 1.258 3.638 -4.155 1.00 92.00 294 TYR A CA 1
ATOM 2354 C C . TYR A 1 294 ? 1.259 2.947 -2.784 1.00 92.00 294 TYR A C 1
ATOM 2356 O O . TYR A 1 294 ? 0.303 3.077 -2.014 1.00 92.00 294 TYR A O 1
ATOM 2364 N N . LYS A 1 295 ? 2.355 2.265 -2.426 1.00 90.12 295 LYS A N 1
ATOM 2365 C CA . LYS A 1 295 ? 2.497 1.617 -1.110 1.00 90.12 295 LYS A CA 1
ATOM 2366 C C . LYS A 1 295 ? 2.481 2.623 0.035 1.00 90.12 295 LYS A C 1
ATOM 2368 O O . LYS A 1 295 ? 1.812 2.391 1.044 1.00 90.12 295 LYS A O 1
ATOM 2373 N N . LEU A 1 296 ? 3.179 3.747 -0.125 1.00 92.50 296 LEU A N 1
ATOM 2374 C CA . LEU A 1 296 ? 3.143 4.847 0.839 1.00 92.50 296 LEU A CA 1
ATOM 2375 C C . LEU A 1 296 ? 1.734 5.452 0.939 1.00 92.50 296 LEU A C 1
ATOM 2377 O O . LEU A 1 296 ? 1.268 5.726 2.043 1.00 92.50 296 LEU A O 1
ATOM 2381 N N . GLY A 1 297 ? 1.022 5.575 -0.184 1.00 87.62 297 GLY A N 1
ATOM 2382 C CA . GLY A 1 297 ? -0.376 6.000 -0.243 1.00 87.62 297 GLY A CA 1
ATOM 2383 C C . GLY A 1 297 ? -1.293 5.112 0.596 1.00 87.62 297 GLY A C 1
ATOM 2384 O O . GLY A 1 297 ? -1.994 5.620 1.474 1.00 87.62 297 GLY A O 1
ATOM 2385 N N . LYS A 1 298 ? -1.214 3.782 0.420 1.00 84.31 298 LYS A N 1
ATOM 2386 C CA . LYS A 1 298 ? -1.952 2.811 1.252 1.00 84.31 298 LYS A CA 1
ATOM 2387 C C . LYS A 1 298 ? -1.618 2.956 2.740 1.00 84.31 298 LYS A C 1
ATOM 2389 O O . LYS A 1 298 ? -2.523 3.003 3.563 1.00 84.31 298 LYS A O 1
ATOM 2394 N N . LEU A 1 299 ? -0.340 3.079 3.099 1.00 85.00 299 LEU A N 1
ATOM 2395 C CA . LEU A 1 299 ? 0.094 3.211 4.498 1.00 85.00 299 LEU A CA 1
ATOM 2396 C C . LEU A 1 299 ? -0.402 4.510 5.165 1.00 85.00 299 LEU A C 1
ATOM 2398 O O . LEU A 1 299 ? -0.681 4.554 6.370 1.00 85.00 299 LEU A O 1
ATOM 2402 N N . LEU A 1 300 ? -0.516 5.581 4.381 1.00 86.50 300 LEU A N 1
ATOM 2403 C CA . LEU A 1 300 ? -0.958 6.898 4.835 1.00 86.50 300 LEU A CA 1
ATOM 2404 C C . LEU A 1 300 ? -2.458 7.138 4.648 1.00 86.50 300 LEU A C 1
ATOM 2406 O O . LEU A 1 300 ? -2.953 8.173 5.091 1.00 86.50 300 LEU A O 1
ATOM 2410 N N . ASN A 1 301 ? -3.181 6.178 4.069 1.00 83.25 301 ASN A N 1
ATOM 2411 C CA . ASN A 1 301 ? -4.589 6.293 3.695 1.00 83.25 301 ASN A CA 1
ATOM 2412 C C . ASN A 1 301 ? -4.857 7.505 2.782 1.00 83.25 301 ASN A C 1
ATOM 2414 O O . ASN A 1 301 ? -5.783 8.281 3.026 1.00 83.25 301 ASN A O 1
ATOM 2418 N N . THR A 1 302 ? -4.036 7.680 1.743 1.00 82.25 302 THR A N 1
ATOM 2419 C CA . THR A 1 302 ? -4.228 8.705 0.709 1.00 82.25 302 THR A CA 1
ATOM 2420 C C . THR A 1 302 ? -4.162 8.112 -0.694 1.00 82.25 302 THR A C 1
ATOM 2422 O O . THR A 1 302 ? -3.364 7.219 -0.974 1.00 82.25 302 THR A O 1
ATOM 2425 N N . THR A 1 303 ? -4.993 8.646 -1.583 1.00 81.50 303 THR A N 1
ATOM 2426 C CA . THR A 1 303 ? -4.993 8.365 -3.024 1.00 81.50 303 THR A CA 1
ATOM 2427 C C . THR A 1 303 ? -4.452 9.539 -3.843 1.00 81.50 303 THR A C 1
ATOM 2429 O O . THR A 1 303 ? -4.363 9.443 -5.064 1.00 81.50 303 THR A O 1
ATOM 2432 N N . ASN A 1 304 ? -4.073 10.649 -3.195 1.00 88.50 304 ASN A N 1
ATOM 2433 C CA . ASN A 1 304 ? -3.554 11.837 -3.869 1.00 88.50 304 ASN A CA 1
ATOM 2434 C C . ASN A 1 304 ? -2.070 11.649 -4.226 1.00 88.50 304 ASN A C 1
ATOM 2436 O O . ASN A 1 304 ? -1.171 12.105 -3.512 1.00 88.50 304 ASN A O 1
ATOM 2440 N N . LEU A 1 305 ? -1.833 10.924 -5.318 1.00 90.88 305 LEU A N 1
ATOM 2441 C CA . LEU A 1 305 ? -0.519 10.673 -5.897 1.00 90.88 305 LEU A CA 1
ATOM 2442 C C . LEU A 1 305 ? -0.328 11.598 -7.108 1.00 90.88 305 LEU A C 1
ATOM 2444 O O . LEU A 1 305 ? -1.119 11.555 -8.047 1.00 90.88 305 LEU A O 1
ATOM 2448 N N . VAL A 1 306 ? 0.731 12.407 -7.108 1.00 93.00 306 VAL A N 1
ATOM 2449 C CA . VAL A 1 306 ? 1.031 13.379 -8.171 1.00 93.00 306 VAL A CA 1
ATOM 2450 C C . VAL A 1 306 ? 2.379 13.063 -8.809 1.00 93.00 306 VAL A C 1
ATOM 2452 O O . VAL A 1 306 ? 3.402 13.014 -8.128 1.00 93.00 306 VAL A O 1
ATOM 2455 N N . GLU A 1 307 ? 2.388 12.852 -10.122 1.00 94.94 307 GLU A N 1
ATOM 2456 C CA . GLU A 1 307 ? 3.632 12.634 -10.859 1.00 94.94 307 GLU A CA 1
ATOM 2457 C C . GLU A 1 307 ? 4.483 13.909 -10.910 1.00 94.94 307 GLU A C 1
ATOM 2459 O O . GLU A 1 307 ? 4.007 15.008 -11.196 1.00 94.94 307 GLU A O 1
ATOM 2464 N N . ASP A 1 308 ? 5.776 13.736 -10.675 1.00 94.62 308 ASP A N 1
ATOM 2465 C CA . ASP A 1 308 ? 6.796 14.764 -10.731 1.00 94.62 308 ASP A CA 1
ATOM 2466 C C . ASP A 1 308 ? 8.097 14.170 -11.277 1.00 94.62 308 ASP A C 1
ATOM 2468 O O . ASP A 1 308 ? 8.972 13.710 -10.542 1.00 94.62 308 ASP A O 1
ATOM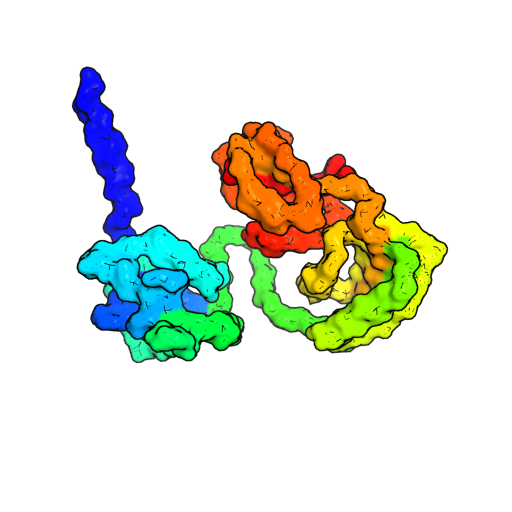 2472 N N . ALA A 1 309 ? 8.242 14.208 -12.602 1.00 94.81 309 ALA A N 1
ATOM 2473 C CA . ALA A 1 309 ? 9.417 13.688 -13.300 1.00 94.81 309 ALA A CA 1
ATOM 2474 C C . ALA A 1 309 ? 10.732 14.427 -12.965 1.00 94.81 309 ALA A C 1
ATOM 2476 O O . ALA A 1 309 ? 11.797 14.001 -13.408 1.00 94.81 309 ALA A O 1
ATOM 2477 N N . SER A 1 310 ? 10.678 15.537 -12.211 1.00 95.56 310 SER A N 1
ATOM 2478 C CA . SER A 1 310 ? 11.879 16.235 -11.732 1.00 95.56 310 SER A CA 1
ATOM 2479 C C . SER A 1 310 ? 12.498 15.593 -10.487 1.00 95.56 310 SER A C 1
ATOM 2481 O O . SER A 1 310 ? 13.662 15.859 -10.185 1.00 95.56 310 SER A O 1
ATOM 2483 N N . LEU A 1 311 ? 11.747 14.741 -9.781 1.00 95.75 311 LEU A N 1
ATOM 2484 C CA . LEU A 1 311 ? 12.261 13.975 -8.651 1.00 95.75 311 LEU A CA 1
ATOM 2485 C C . LEU A 1 311 ? 13.195 12.873 -9.135 1.00 95.75 311 LEU A C 1
ATOM 2487 O O . LEU A 1 311 ? 13.012 12.300 -10.212 1.00 95.75 311 LEU A O 1
ATOM 2491 N N . LYS A 1 312 ? 14.210 12.585 -8.325 1.00 93.88 312 LYS A N 1
ATOM 2492 C CA . LYS A 1 312 ? 15.216 11.577 -8.632 1.00 93.88 312 LYS A CA 1
ATOM 2493 C C . LYS A 1 312 ? 15.575 10.848 -7.353 1.00 93.88 312 LYS A C 1
ATOM 2495 O O . LYS A 1 312 ? 16.067 11.476 -6.417 1.00 93.88 312 LYS A O 1
ATOM 2500 N N . ASP A 1 313 ? 15.289 9.550 -7.332 1.00 92.75 313 ASP A N 1
ATOM 2501 C CA . ASP A 1 313 ? 15.486 8.680 -6.169 1.00 92.75 313 ASP A CA 1
ATOM 2502 C C . ASP A 1 313 ? 14.876 9.263 -4.885 1.00 92.75 313 ASP A C 1
ATOM 2504 O O . ASP A 1 313 ? 15.452 9.194 -3.795 1.00 92.75 313 ASP A O 1
ATOM 2508 N N . SER A 1 314 ? 13.710 9.896 -5.023 1.00 95.81 314 SER A N 1
ATOM 2509 C CA . SER A 1 314 ? 13.012 10.506 -3.905 1.00 95.81 314 SER A CA 1
ATOM 2510 C C . SER A 1 314 ? 11.502 10.553 -4.094 1.00 95.81 314 SER A C 1
ATOM 2512 O O . SER A 1 314 ? 10.981 10.662 -5.205 1.00 95.81 314 SER A O 1
ATOM 2514 N N . ILE A 1 315 ? 10.801 10.519 -2.963 1.00 97.56 315 ILE A N 1
ATOM 2515 C CA . ILE A 1 315 ? 9.375 10.813 -2.850 1.00 97.56 315 ILE A CA 1
ATOM 2516 C C . ILE A 1 315 ? 9.189 11.952 -1.857 1.00 97.56 315 ILE A C 1
ATOM 2518 O O . ILE A 1 315 ? 9.751 11.928 -0.759 1.00 97.56 315 ILE A O 1
ATOM 2522 N N . ILE A 1 316 ? 8.357 12.925 -2.235 1.00 97.81 316 ILE A N 1
ATOM 2523 C CA . ILE A 1 316 ? 8.010 14.069 -1.391 1.00 97.81 316 ILE A CA 1
ATOM 2524 C C . ILE A 1 316 ? 6.557 13.953 -0.937 1.00 97.81 316 ILE A C 1
ATOM 2526 O O . ILE A 1 316 ? 5.622 14.025 -1.736 1.00 97.81 316 ILE A O 1
ATOM 2530 N N . ILE A 1 317 ? 6.367 13.829 0.367 1.00 97.00 317 ILE A N 1
ATOM 2531 C CA . ILE A 1 317 ? 5.071 13.721 1.025 1.00 97.00 317 ILE A CA 1
ATOM 2532 C C . ILE A 1 317 ? 4.724 15.086 1.601 1.00 97.00 317 ILE A C 1
ATOM 2534 O O . ILE A 1 317 ? 5.408 15.592 2.487 1.00 97.00 317 ILE A O 1
ATOM 2538 N N . LEU A 1 318 ? 3.655 15.687 1.098 1.00 95.44 318 LEU A N 1
ATOM 2539 C CA . LEU A 1 318 ? 3.154 16.975 1.548 1.00 95.44 318 LEU A CA 1
ATOM 2540 C C . LEU A 1 318 ? 1.982 16.758 2.494 1.00 95.44 318 LEU A C 1
ATOM 2542 O O . LEU A 1 318 ? 1.057 16.000 2.200 1.00 95.44 318 LEU A O 1
ATOM 2546 N N . THR A 1 319 ? 2.006 17.465 3.611 1.00 88.44 319 THR A N 1
ATOM 2547 C CA . THR A 1 319 ? 0.926 17.487 4.598 1.00 88.44 319 THR A CA 1
ATOM 2548 C C . THR A 1 319 ? 0.844 18.881 5.211 1.00 88.44 319 THR A C 1
ATOM 2550 O O . THR A 1 319 ? 1.808 19.645 5.193 1.00 88.44 319 THR A O 1
ATOM 2553 N N . LYS A 1 320 ? -0.333 19.238 5.717 1.00 81.88 320 LYS A N 1
ATOM 2554 C CA . LYS A 1 320 ? -0.512 20.434 6.546 1.00 81.88 320 LYS A CA 1
ATOM 2555 C C . LYS A 1 320 ? -0.181 20.162 8.013 1.00 81.88 320 LYS A C 1
ATOM 2557 O O . LYS A 1 320 ? 0.335 21.048 8.696 1.00 81.88 320 LYS A O 1
ATOM 2562 N N . ASP A 1 321 ? -0.576 18.976 8.468 1.00 64.75 321 ASP A N 1
ATOM 2563 C CA . ASP A 1 321 ? -0.393 18.498 9.836 1.00 64.75 321 ASP A CA 1
ATOM 2564 C C . ASP A 1 321 ? 1.052 18.099 10.069 1.00 64.75 321 ASP A C 1
ATOM 2566 O O . ASP A 1 321 ? 1.697 17.682 9.068 1.00 64.75 321 ASP A O 1
#

Radius of gyration: 24.36 Å; chains: 1; bounding box: 62×68×54 Å

Foldseek 3Di:
DPVVVVVVVVVVPPVQDDADACVVPVVAWAWEDDDPWIWTDAQNAIETEDFQEDLDPPDTPCNQCDPPHGPWVVNQVSNCVQHVVGHDHYHDDDDDPDHHYQDWDDDPNGIYGPSVVSVVVNVPGHDDPDDDDDDDPPDDPDPDQQAAAEEEEEEQAPDPCPSVVLQVVLCVVRVYHYDYYYDPHHDAAKEKEQQADDPVSVLVSLLPDPAQFYFYDYHDPPPNVGRMYIYDHNSPPLPAAEEEEECDDDPPLCVLCVVRVHHYDHDCDDDPDGLLPDDAKAKEDANRRVSNSSSSCVSRVHPRYHYDNVDDSYMYMGHHD

Sequence (321 aa):
MKKIILILVSLFMIFGCIEYESKDVADKNRIFKSDNNFYVYYNGKFIEIPKGTYIANDKKIENYYIKKIVNKSELLNDLNKYFPDKIEYVTKGEKPKESIKLPVITSDGKTYIDSVKLEKLLVELPTRVAQNDKENIVAEEKPVSLEGKKIEILNANGIDGFASSLGDALMAKFKIVYNAENYTQEENYSYIINNKLDDNAANELLSSLSIKYIKKMKPGQIKPDADLVIITGKDTETGFKTEIMSAAENSAITEKLKAYTPVFTKADKYKDIDLKKLTGIQINYNPEDYYTAYKLGKLLNTTNLVEDASLKDSIIILTKD